Protein AF-A0A7R9CAC6-F1 (afdb_monomer)

Sequence (269 aa):
MTNLYALQKGEHNLNLTFEEVRVFITVPVPRVKMYWEQAPDVNNQAISTAMSRNHFLQIMRYLHVCDNSNLIEDTFAKVSPLWQKLNERRLKYFNGEINLCVDEAIIPYFGKHAYPRQDQAISTAMSRNRFLQIMRYLHVCDNSNLDDDKFSKVSLFRQKLNERWLKYCYGEMNSYLDEAMILYFGKHGAKQHIQGKPIHFGYKVWCLCTQLGYLIQSVLYAGASTGNTIPELSVGGSIVTELRNKISLLSHFKTKNLTGMGTVRNNRI

pLDDT: mean 82.32, std 11.07, range [41.0, 95.31]

Foldseek 3Di:
DLCVQCVVVVNNPLPDDPVNVVLLVPDDDDPLVQCCDPDPVRHNPVNCVSDPPVSSVVCVVRVWPDDPVDFDPDPPRRCVVVVVVVVVVCVVPPPDDPDDDDDDDDDDDPDDDPDPPPVVVVVVVDDPVVVVVCVVPVFPDDPVDFDPAQCRSCVVVQVVVLVVLQVPDDDAPDKDKDKDFDADDDDGQQWAADPPDPRRIGWIKIFIAGPVGRTNHIDTGRDQPGQPPDVVDGSVVSNVVVVVVVSCPDPSNVVPDDDDDDDDDPVRD

Structure (mmCIF, N/CA/C/O backbone):
data_AF-A0A7R9CAC6-F1
#
_entry.id   AF-A0A7R9CAC6-F1
#
loop_
_atom_site.group_PDB
_atom_site.id
_atom_site.type_symbol
_atom_site.label_atom_id
_atom_site.label_alt_id
_atom_site.label_comp_id
_atom_site.label_asym_id
_atom_site.label_entity_id
_atom_site.label_seq_id
_atom_site.pdbx_PDB_ins_code
_atom_site.Cartn_x
_atom_site.Cartn_y
_atom_site.Cartn_z
_atom_site.occupancy
_atom_site.B_iso_or_equiv
_atom_site.auth_seq_id
_atom_site.auth_comp_id
_atom_site.auth_asym_id
_atom_site.auth_atom_id
_atom_site.pdbx_PDB_model_num
ATOM 1 N N . MET A 1 1 ? -13.692 11.250 29.964 1.00 88.62 1 MET A N 1
ATOM 2 C CA . MET A 1 1 ? -13.851 11.570 28.529 1.00 88.62 1 MET A CA 1
ATOM 3 C C . MET A 1 1 ? -14.961 10.747 27.890 1.00 88.62 1 MET A C 1
ATOM 5 O O . MET A 1 1 ? -15.976 11.332 27.549 1.00 88.62 1 MET A O 1
ATOM 9 N N . THR A 1 2 ? -14.855 9.418 27.825 1.00 91.75 2 THR A N 1
ATOM 10 C CA . THR A 1 2 ? -15.904 8.548 27.252 1.00 91.75 2 THR A CA 1
ATOM 11 C C . THR A 1 2 ? -17.319 8.783 27.807 1.00 91.75 2 THR A C 1
ATOM 13 O O . THR A 1 2 ? -18.227 9.020 27.020 1.00 91.75 2 THR A O 1
ATOM 16 N N . ASN A 1 3 ? -17.519 8.816 29.134 1.00 93.06 3 ASN A N 1
ATOM 17 C CA . ASN A 1 3 ? -18.853 9.070 29.717 1.00 93.06 3 ASN A CA 1
ATOM 18 C C . ASN A 1 3 ? -19.409 10.459 29.373 1.00 93.06 3 ASN A C 1
ATOM 20 O O . ASN A 1 3 ? -20.584 10.590 29.048 1.00 93.06 3 ASN A O 1
ATOM 24 N N . LEU A 1 4 ? -18.554 11.487 29.384 1.00 91.12 4 LEU A N 1
ATOM 25 C CA . LEU A 1 4 ? -18.935 12.844 28.988 1.00 91.12 4 LEU A CA 1
ATOM 26 C C . LEU A 1 4 ? -19.379 12.884 27.518 1.00 91.12 4 LEU A C 1
ATOM 28 O O . LEU A 1 4 ? -20.402 13.478 27.195 1.00 91.12 4 LEU A O 1
ATOM 32 N N . TYR A 1 5 ? -18.637 12.216 26.631 1.00 91.62 5 TYR A N 1
ATOM 33 C CA . TYR A 1 5 ? -18.993 12.135 25.218 1.00 91.62 5 TYR A CA 1
ATOM 34 C C . TYR A 1 5 ? -20.293 11.358 24.982 1.00 91.62 5 TYR A C 1
ATOM 36 O O . TYR A 1 5 ? -21.116 11.773 24.167 1.00 91.62 5 TYR A O 1
ATOM 44 N N . ALA A 1 6 ? -20.497 10.250 25.699 1.00 92.44 6 ALA A N 1
ATOM 45 C CA . ALA A 1 6 ? -21.739 9.487 25.648 1.00 92.44 6 ALA A CA 1
ATOM 46 C C . ALA A 1 6 ? -22.938 10.373 26.018 1.00 92.44 6 ALA A C 1
ATOM 48 O O . ALA A 1 6 ? -23.882 10.474 25.233 1.00 92.44 6 ALA A O 1
ATOM 49 N N . LEU A 1 7 ? -22.825 11.129 27.117 1.00 91.88 7 LEU A N 1
ATOM 50 C CA . LEU A 1 7 ? -23.843 12.080 27.562 1.00 91.88 7 LEU A CA 1
ATOM 51 C C . LEU A 1 7 ? -24.149 13.141 26.491 1.00 91.88 7 LEU A C 1
ATOM 53 O O . LEU A 1 7 ? -25.309 13.371 26.158 1.00 91.88 7 LEU A O 1
ATOM 57 N N . GLN A 1 8 ? -23.117 13.736 25.883 1.00 90.50 8 GLN A N 1
ATOM 58 C CA . GLN A 1 8 ? -23.262 14.710 24.787 1.00 90.50 8 GLN A CA 1
ATOM 59 C C . GLN A 1 8 ? -23.956 14.129 23.543 1.00 90.50 8 GLN A C 1
ATOM 61 O O . GLN A 1 8 ? -24.486 14.872 22.718 1.00 90.50 8 GLN A O 1
ATOM 66 N N . LYS A 1 9 ? -23.931 12.804 23.370 1.00 90.56 9 LYS A N 1
ATOM 67 C CA . LYS A 1 9 ? -24.601 12.083 22.280 1.00 90.56 9 LYS A CA 1
ATOM 68 C C . LYS A 1 9 ? -25.951 11.484 22.685 1.00 90.56 9 LYS A C 1
ATOM 70 O O . LYS A 1 9 ? -26.507 10.719 21.898 1.00 90.56 9 LYS A O 1
ATOM 75 N N . GLY A 1 10 ? -26.475 11.845 23.858 1.00 92.25 10 GLY A N 1
ATOM 76 C CA . GLY A 1 10 ? -27.764 11.374 24.370 1.00 92.25 10 GLY A CA 1
ATOM 77 C C . GLY A 1 10 ? -27.732 9.953 24.937 1.00 92.25 10 GLY A C 1
ATOM 78 O O . GLY A 1 10 ? -28.783 9.351 25.128 1.00 92.25 10 GLY A O 1
ATOM 79 N N . GLU A 1 11 ? -26.545 9.391 25.181 1.00 91.75 11 GLU A N 1
ATOM 80 C CA . GLU A 1 11 ? -26.384 8.118 25.881 1.00 91.75 11 GLU A CA 1
ATOM 81 C C . GLU A 1 11 ? -26.117 8.381 27.365 1.00 91.75 11 GLU A C 1
ATOM 83 O O . GLU A 1 11 ? -25.015 8.768 27.761 1.00 91.75 11 GLU A O 1
ATOM 88 N N . HIS A 1 12 ? -27.143 8.169 28.185 1.00 89.94 12 HIS A N 1
ATOM 89 C CA . HIS A 1 12 ? -27.111 8.448 29.621 1.00 89.94 12 HIS A CA 1
ATOM 90 C C . HIS A 1 12 ? -26.689 7.235 30.464 1.00 89.94 12 HIS A C 1
ATOM 92 O O . HIS A 1 12 ? -26.362 7.403 31.635 1.00 89.94 12 HIS A O 1
ATOM 98 N N . ASN A 1 13 ? -26.655 6.029 29.882 1.00 89.94 13 ASN A N 1
ATOM 99 C CA . ASN A 1 13 ? -26.506 4.779 30.632 1.00 89.94 13 ASN A CA 1
ATOM 100 C C . ASN A 1 13 ? -25.151 4.088 30.432 1.00 89.94 13 ASN A C 1
ATOM 102 O O . ASN A 1 13 ? -24.994 2.945 30.853 1.00 89.94 13 ASN A O 1
ATOM 106 N N . LEU A 1 14 ? -24.168 4.741 29.799 1.00 90.69 14 LEU A N 1
ATOM 107 C CA . LEU A 1 14 ? -22.869 4.104 29.563 1.00 90.69 14 LEU A CA 1
ATOM 108 C C . LEU A 1 14 ? -22.100 3.836 30.867 1.00 90.69 14 LEU A C 1
ATOM 110 O O . LEU A 1 14 ? -21.518 2.767 30.987 1.00 90.69 14 LEU A O 1
ATOM 114 N N . ASN A 1 15 ? -22.086 4.799 31.803 1.00 90.75 15 ASN A N 1
ATOM 115 C CA . ASN A 1 15 ? -21.487 4.706 33.148 1.00 90.75 15 ASN A CA 1
ATOM 116 C C . ASN A 1 15 ? -20.164 3.918 33.234 1.00 90.75 15 ASN A C 1
ATOM 118 O O . ASN A 1 15 ? -19.925 3.186 34.189 1.00 90.75 15 ASN A O 1
ATOM 122 N N . LEU A 1 16 ? -19.285 4.113 32.248 1.00 93.88 16 LEU A N 1
ATOM 123 C CA . LEU A 1 16 ? -18.071 3.329 32.068 1.00 93.88 16 LEU A CA 1
ATOM 124 C C . LEU A 1 16 ? -17.118 3.497 33.252 1.00 93.88 16 LEU A C 1
ATOM 126 O O . LEU A 1 16 ? -16.700 4.621 33.561 1.00 93.88 16 LEU A O 1
ATOM 130 N N . THR A 1 17 ? -16.735 2.379 33.859 1.00 93.69 17 THR A N 1
ATOM 131 C CA . THR A 1 17 ? -15.790 2.309 34.976 1.00 93.69 17 THR A CA 1
ATOM 132 C C . THR A 1 17 ? -14.362 2.018 34.510 1.00 93.69 17 THR A C 1
ATOM 134 O O . THR A 1 17 ? -14.104 1.623 33.372 1.00 93.69 17 THR A O 1
ATOM 137 N N . PHE A 1 18 ? -13.391 2.212 35.402 1.00 90.88 18 PHE A N 1
ATOM 138 C CA . PHE A 1 18 ? -11.987 1.943 35.090 1.00 90.88 18 PHE A CA 1
ATOM 139 C C . PHE A 1 18 ? -11.684 0.448 34.901 1.00 90.88 18 PHE A C 1
ATOM 141 O O . PHE A 1 18 ? -10.885 0.096 34.032 1.00 90.88 18 PHE A O 1
ATOM 148 N N . GLU A 1 19 ? -12.334 -0.433 35.665 1.00 90.69 19 GLU A N 1
ATOM 149 C CA . GLU A 1 19 ? -12.155 -1.884 35.516 1.00 90.69 19 GLU A CA 1
ATOM 150 C C . GLU A 1 19 ? -12.717 -2.385 34.181 1.00 90.69 19 GLU A C 1
ATOM 152 O O . GLU A 1 19 ? -12.067 -3.165 33.488 1.00 90.69 19 GLU A O 1
ATOM 157 N N . GLU A 1 20 ? -13.856 -1.852 33.737 1.00 91.31 20 GLU A N 1
ATOM 158 C CA . GLU A 1 20 ? -14.399 -2.157 32.409 1.00 91.31 20 GLU A CA 1
ATOM 159 C C . GLU A 1 20 ? -13.477 -1.677 31.288 1.00 91.31 20 GLU A C 1
ATOM 161 O O . GLU A 1 20 ? -13.301 -2.385 30.300 1.00 91.31 20 GLU A O 1
ATOM 166 N N . VAL A 1 21 ? -12.823 -0.518 31.443 1.00 91.12 21 VAL A N 1
ATOM 167 C CA . VAL A 1 21 ? -11.805 -0.058 30.483 1.00 91.12 21 VAL A CA 1
ATOM 168 C C . VAL A 1 21 ? -10.631 -1.034 30.421 1.00 91.12 21 VAL A C 1
ATOM 170 O O . VAL A 1 21 ? -10.153 -1.315 29.324 1.00 91.12 21 VAL A O 1
ATOM 173 N N . ARG A 1 22 ? -10.174 -1.577 31.557 1.00 89.12 22 ARG A N 1
ATOM 174 C CA . ARG A 1 22 ? -9.097 -2.582 31.580 1.00 89.12 22 ARG A CA 1
ATOM 175 C C . ARG A 1 22 ? -9.488 -3.852 30.835 1.00 89.12 22 ARG A C 1
ATOM 177 O O . ARG A 1 22 ? -8.699 -4.333 30.033 1.00 89.12 22 ARG A O 1
ATOM 184 N N . VAL A 1 23 ? -10.697 -4.362 31.058 1.00 87.69 23 VAL A N 1
ATOM 185 C CA . VAL A 1 23 ? -11.221 -5.520 30.314 1.00 87.69 23 VAL A CA 1
ATOM 186 C C . VAL A 1 23 ? -11.362 -5.190 28.828 1.00 87.69 23 VAL A C 1
ATOM 188 O O . VAL A 1 23 ? -11.014 -5.990 27.970 1.00 87.69 23 VAL A O 1
ATOM 191 N N . PHE A 1 24 ? -11.830 -3.990 28.499 1.00 89.12 24 PHE A N 1
ATOM 192 C CA . PHE A 1 24 ? -12.030 -3.560 27.122 1.00 89.12 24 PHE A CA 1
ATOM 193 C C . PHE A 1 24 ? -10.722 -3.507 26.315 1.00 89.12 24 PHE A C 1
ATOM 195 O O . PHE A 1 24 ? -10.689 -3.973 25.178 1.00 89.12 24 PHE A O 1
ATOM 202 N N . ILE A 1 25 ? -9.638 -2.965 26.887 1.00 86.81 25 ILE A N 1
ATOM 203 C CA . ILE A 1 25 ? -8.348 -2.827 26.185 1.00 86.81 25 ILE A CA 1
ATOM 204 C C . ILE A 1 25 ? -7.586 -4.150 26.030 1.00 86.81 25 ILE A C 1
ATOM 206 O O . ILE A 1 25 ? -6.681 -4.220 25.201 1.00 86.81 25 ILE A O 1
ATOM 210 N N . THR A 1 26 ? -7.902 -5.177 26.826 1.00 81.88 26 THR A N 1
ATOM 211 C CA . THR A 1 26 ? -7.216 -6.479 26.766 1.00 81.88 26 THR A CA 1
ATOM 212 C C . THR A 1 26 ? -7.779 -7.401 25.692 1.00 81.88 26 THR A C 1
ATOM 214 O O . THR A 1 26 ? -7.126 -8.387 25.358 1.00 81.88 26 THR A O 1
ATOM 217 N N . VAL A 1 27 ? -8.948 -7.090 25.124 1.00 78.50 27 VAL A N 1
ATOM 218 C CA . VAL A 1 27 ? -9.547 -7.856 24.026 1.00 78.50 27 VAL A CA 1
ATOM 219 C C . VAL A 1 27 ? -8.688 -7.686 22.761 1.00 78.50 27 VAL A C 1
ATOM 221 O O . VAL A 1 27 ? -8.651 -6.587 22.198 1.00 78.50 27 VAL A O 1
ATOM 224 N N . PRO A 1 28 ? -7.992 -8.740 22.279 1.00 70.38 28 PRO A N 1
ATOM 225 C CA . PRO A 1 28 ? -7.256 -8.662 21.020 1.00 70.38 28 PRO A CA 1
ATOM 226 C C . PRO A 1 28 ? -8.243 -8.466 19.857 1.00 70.38 28 PRO A C 1
ATOM 228 O O . PRO A 1 28 ? -9.437 -8.699 20.008 1.00 70.38 28 PRO A O 1
ATOM 231 N N . VAL A 1 29 ? -7.796 -8.000 18.686 1.00 61.75 29 VAL A N 1
ATOM 232 C CA . VAL A 1 29 ? -8.724 -7.734 17.567 1.00 61.75 29 VAL A CA 1
ATOM 233 C C . VAL A 1 29 ? -8.320 -8.489 16.304 1.00 61.75 29 VAL A C 1
ATOM 235 O O . VAL A 1 29 ? -7.566 -7.981 15.474 1.00 61.75 29 VAL A O 1
ATOM 238 N N . PRO A 1 30 ? -8.929 -9.667 16.097 1.00 58.41 30 PRO A N 1
ATOM 239 C CA . PRO A 1 30 ? -9.587 -9.947 14.826 1.00 58.41 30 PRO A CA 1
ATOM 240 C C . PRO A 1 30 ? -11.042 -10.408 15.041 1.00 58.41 30 PRO A C 1
ATOM 242 O O . PRO A 1 30 ? -11.315 -11.347 15.776 1.00 58.41 30 PRO A O 1
ATOM 245 N N . ARG A 1 31 ? -11.989 -9.739 14.360 1.00 74.06 31 ARG A N 1
ATOM 246 C CA . ARG A 1 31 ? -13.447 -10.015 14.370 1.00 74.06 31 ARG A CA 1
ATOM 247 C C . ARG A 1 31 ? -14.074 -10.115 15.774 1.00 74.06 31 ARG A C 1
ATOM 249 O O . ARG A 1 31 ? -14.705 -11.108 16.102 1.00 74.06 31 ARG A O 1
ATOM 256 N N . VAL A 1 32 ? -14.021 -9.014 16.527 1.00 79.06 32 VAL A N 1
ATOM 257 C CA . VAL A 1 32 ? -14.590 -8.799 17.882 1.00 79.06 32 VAL A CA 1
ATOM 258 C C . VAL A 1 32 ? -15.833 -9.630 18.237 1.00 79.06 32 VAL A C 1
ATOM 260 O O . VAL A 1 32 ? -15.905 -10.184 19.324 1.00 79.06 32 VAL A O 1
ATOM 263 N N . LYS A 1 33 ? -16.832 -9.730 17.349 1.00 80.88 33 LYS A N 1
ATOM 264 C CA . LYS A 1 33 ? -18.072 -10.473 17.641 1.00 80.88 33 LYS A CA 1
ATOM 265 C C . LYS A 1 33 ? -17.828 -11.950 17.983 1.00 80.88 33 LYS A C 1
ATOM 267 O O . LYS A 1 33 ? -18.598 -12.498 18.762 1.00 80.88 33 LYS A O 1
ATOM 272 N N . MET A 1 34 ? -16.752 -12.540 17.455 1.00 84.31 34 MET A N 1
ATOM 273 C CA . MET A 1 34 ? -16.375 -13.941 17.649 1.00 84.31 34 MET A CA 1
ATOM 274 C C . MET A 1 34 ? -16.148 -14.301 19.118 1.00 84.31 34 MET A C 1
ATOM 276 O O . MET A 1 34 ? -16.497 -15.403 19.513 1.00 84.31 34 MET A O 1
ATOM 280 N N . TYR A 1 35 ? -15.691 -13.363 19.954 1.00 84.75 35 TYR A N 1
ATOM 281 C CA . TYR A 1 35 ? -15.432 -13.635 21.373 1.00 84.75 35 TYR A CA 1
ATOM 282 C C . TYR A 1 35 ? -16.672 -14.050 22.178 1.00 84.75 35 TYR A C 1
ATOM 284 O O . TYR A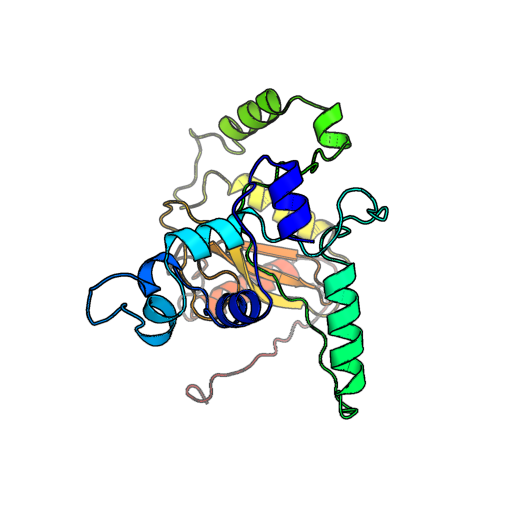 1 35 ? -16.528 -14.666 23.230 1.00 84.75 35 TYR A O 1
ATOM 292 N N . TRP A 1 36 ? -17.874 -13.737 21.685 1.00 90.12 36 TRP A N 1
ATOM 293 C CA . TRP A 1 36 ? -19.153 -14.115 22.299 1.00 90.12 36 TRP A CA 1
ATOM 294 C C . TRP A 1 36 ? -19.905 -15.202 21.521 1.00 90.12 36 TRP A C 1
ATOM 296 O O . TRP A 1 36 ? -21.023 -15.564 21.902 1.00 90.12 36 TRP A O 1
ATOM 306 N N . GLU A 1 37 ? -19.333 -15.697 20.423 1.00 88.25 37 GLU A N 1
ATOM 307 C CA . GLU A 1 37 ? -19.902 -16.825 19.689 1.00 88.25 37 GLU A CA 1
ATOM 308 C C . GLU A 1 37 ? -19.810 -18.084 20.549 1.00 88.25 37 GLU A C 1
ATOM 310 O O . GLU A 1 37 ? -18.859 -18.271 21.301 1.00 88.25 37 GLU A O 1
ATOM 315 N N . GLN A 1 38 ? -20.810 -18.956 20.450 1.00 88.50 38 GLN A N 1
ATOM 316 C CA . GLN A 1 38 ? -20.864 -20.184 21.251 1.00 88.50 38 GLN A CA 1
ATOM 317 C C . GLN A 1 38 ? -20.132 -21.361 20.590 1.00 88.50 38 GLN A C 1
ATOM 319 O O . GLN A 1 38 ? -20.057 -22.440 21.171 1.00 88.50 38 GLN A O 1
ATOM 324 N N . ALA A 1 39 ? -19.593 -21.168 19.383 1.00 87.94 39 ALA A N 1
ATOM 325 C CA . ALA A 1 39 ? -18.844 -22.203 18.685 1.00 87.94 39 ALA A CA 1
ATOM 326 C C . ALA A 1 39 ? -17.496 -22.494 19.394 1.00 87.94 39 ALA A C 1
ATOM 328 O O . ALA A 1 39 ? -16.822 -21.552 19.828 1.00 87.94 39 ALA A O 1
ATOM 329 N N . PRO A 1 40 ? -17.092 -23.776 19.533 1.00 85.00 40 PRO A N 1
ATOM 330 C CA . PRO A 1 40 ? -15.953 -24.169 20.373 1.00 85.00 40 PRO A CA 1
ATOM 331 C C . PRO A 1 40 ? -14.596 -23.576 19.972 1.00 85.00 40 PRO A C 1
ATOM 333 O O . PRO A 1 40 ? -13.716 -23.432 20.812 1.00 85.00 40 PRO A O 1
ATOM 336 N N . ASP A 1 41 ? -14.414 -23.250 18.695 1.00 83.88 41 ASP A N 1
ATOM 337 C CA . ASP A 1 41 ? -13.166 -22.757 18.105 1.00 83.88 41 ASP A CA 1
ATOM 338 C C . ASP A 1 41 ? -12.986 -21.234 18.218 1.00 83.88 41 ASP A C 1
ATOM 340 O O . ASP A 1 41 ? -11.913 -20.710 17.915 1.00 83.88 41 ASP A O 1
ATOM 344 N N . VAL A 1 42 ? -14.027 -20.511 18.642 1.00 82.44 42 VAL A N 1
ATOM 345 C CA . VAL A 1 42 ? -14.071 -19.039 18.600 1.00 82.44 42 VAL A CA 1
ATOM 346 C C . VAL A 1 42 ? -14.543 -18.397 19.903 1.00 82.44 42 VAL A C 1
ATOM 348 O O . VAL A 1 42 ? -14.224 -17.230 20.145 1.00 82.44 42 VAL A O 1
ATOM 351 N N . ASN A 1 43 ? -15.260 -19.141 20.752 1.00 83.56 43 ASN A N 1
ATOM 352 C CA . ASN A 1 43 ? -15.691 -18.666 22.061 1.00 83.56 43 ASN A CA 1
ATOM 353 C C . ASN A 1 43 ? -14.475 -18.310 22.924 1.00 83.56 43 ASN A C 1
ATOM 355 O O . ASN A 1 43 ? -13.561 -19.117 23.101 1.00 83.56 43 ASN A O 1
ATOM 359 N N . ASN A 1 44 ? -14.490 -17.115 23.512 1.00 85.50 44 ASN A N 1
ATOM 360 C CA . ASN A 1 44 ? -13.538 -16.759 24.549 1.00 85.50 44 ASN A CA 1
ATOM 361 C C . ASN A 1 44 ? -14.273 -16.552 25.872 1.00 85.50 44 ASN A C 1
ATOM 363 O O . ASN A 1 44 ? -14.890 -15.511 26.110 1.00 85.50 44 ASN A O 1
ATOM 367 N N . GLN A 1 45 ? -14.173 -17.545 26.756 1.00 87.88 45 GLN A N 1
ATOM 368 C CA . GLN A 1 45 ? -14.871 -17.528 28.037 1.00 87.88 45 GLN A CA 1
ATOM 369 C C . GLN A 1 45 ? -14.368 -16.414 28.962 1.00 87.88 45 GLN A C 1
ATOM 371 O O . GLN A 1 45 ? -15.165 -15.824 29.687 1.00 87.88 45 GLN A O 1
ATOM 376 N N . ALA A 1 46 ? -13.082 -16.053 28.892 1.00 85.75 46 ALA A N 1
ATOM 377 C CA . ALA A 1 46 ? -12.527 -14.973 29.705 1.00 85.75 46 ALA A CA 1
ATOM 378 C C . ALA A 1 46 ? -13.126 -13.608 29.324 1.00 85.75 46 ALA A C 1
ATOM 380 O O . ALA A 1 46 ? -13.408 -12.790 30.192 1.00 85.75 46 ALA A O 1
ATOM 381 N N . ILE A 1 47 ? -13.376 -13.377 28.032 1.00 85.88 47 ILE A N 1
ATOM 382 C CA . ILE A 1 47 ? -13.962 -12.124 27.535 1.00 85.88 47 ILE A CA 1
ATOM 383 C C . ILE A 1 47 ? -15.481 -12.122 27.715 1.00 85.88 47 ILE A C 1
ATOM 385 O O . ILE A 1 47 ? -16.047 -11.148 28.209 1.00 85.88 47 ILE A O 1
ATOM 389 N N . SER A 1 48 ? -16.146 -13.213 27.328 1.00 87.94 48 SER A N 1
ATOM 390 C CA . SER A 1 48 ? -17.609 -13.285 27.316 1.00 87.94 48 SER A CA 1
ATOM 391 C C . SER A 1 48 ? -18.240 -13.251 28.706 1.00 87.94 48 SER A C 1
ATOM 393 O O . SER A 1 48 ? -19.351 -12.740 28.845 1.00 87.94 48 SER A O 1
ATOM 395 N N . THR A 1 49 ? -17.530 -13.738 29.727 1.00 89.69 49 THR A N 1
ATOM 396 C CA . THR A 1 49 ? -17.956 -13.640 31.131 1.00 89.69 49 THR A CA 1
ATOM 397 C C . THR A 1 49 ? -17.635 -12.283 31.755 1.00 89.69 49 THR A C 1
ATOM 399 O O . THR A 1 49 ? -18.404 -11.809 32.586 1.00 89.69 49 THR A O 1
ATOM 402 N N . ALA A 1 50 ? -16.540 -11.634 31.343 1.00 90.00 50 ALA A N 1
ATOM 403 C CA . ALA A 1 50 ? -16.118 -10.350 31.900 1.00 90.00 50 ALA A CA 1
ATOM 404 C C . ALA A 1 50 ? -16.957 -9.163 31.402 1.00 90.00 50 ALA A C 1
ATOM 406 O O . ALA A 1 50 ? -17.152 -8.194 32.131 1.00 90.00 50 ALA A O 1
ATOM 407 N N . MET A 1 51 ? -17.446 -9.209 30.161 1.00 90.56 51 MET A N 1
ATOM 408 C CA . MET A 1 51 ? -18.241 -8.128 29.580 1.00 90.56 51 MET A CA 1
ATOM 409 C C . MET A 1 51 ? -19.209 -8.670 28.534 1.00 90.56 51 MET A C 1
ATOM 411 O O . MET A 1 51 ? -18.852 -9.524 27.730 1.00 90.56 51 MET A O 1
ATOM 415 N N . SER A 1 52 ? -20.435 -8.142 28.480 1.00 90.88 52 SER A N 1
ATOM 416 C CA . SER A 1 52 ? -21.380 -8.527 27.426 1.00 90.88 52 SER A CA 1
ATOM 417 C C . SER A 1 52 ? -20.991 -7.938 26.065 1.00 90.88 52 SER A C 1
ATOM 419 O O . SER A 1 52 ? -20.484 -6.818 25.972 1.00 90.88 52 SER A O 1
ATOM 421 N N . ARG A 1 53 ? -21.328 -8.648 24.979 1.00 89.56 53 ARG A N 1
ATOM 422 C CA . ARG A 1 53 ? -21.107 -8.180 23.598 1.00 89.56 53 ARG A CA 1
ATOM 423 C C . ARG A 1 53 ? -21.686 -6.788 23.362 1.00 89.56 53 ARG A C 1
ATOM 425 O O . ARG A 1 53 ? -21.060 -5.950 22.722 1.00 89.56 53 ARG A O 1
ATOM 432 N N . ASN A 1 54 ? -22.905 -6.552 23.845 1.00 90.12 54 ASN A N 1
ATOM 433 C CA . ASN A 1 54 ? -23.608 -5.293 23.616 1.00 90.12 54 ASN A CA 1
ATOM 434 C C . ASN A 1 54 ? -22.930 -4.143 24.362 1.00 90.12 54 ASN A C 1
ATOM 436 O O . ASN A 1 54 ? -22.755 -3.078 23.777 1.00 90.12 54 ASN A O 1
ATOM 440 N N . HIS A 1 55 ? -22.491 -4.378 25.601 1.00 90.88 55 HIS A N 1
ATOM 441 C CA . HIS A 1 55 ? -21.771 -3.370 26.370 1.00 90.88 55 HIS A CA 1
ATOM 442 C C . HIS A 1 55 ? -20.401 -3.062 25.748 1.00 90.88 55 HIS A C 1
ATOM 444 O O . HIS A 1 55 ? -20.078 -1.898 25.533 1.00 90.88 55 HIS A O 1
ATOM 450 N N . PHE A 1 56 ? -19.658 -4.082 25.301 1.00 90.56 56 PHE A N 1
ATOM 451 C CA . PHE A 1 56 ? -18.409 -3.884 24.558 1.00 90.56 56 PHE A CA 1
ATOM 452 C C . PHE A 1 56 ? -18.611 -3.014 23.306 1.00 90.56 56 PHE A C 1
ATOM 454 O O . PHE A 1 56 ? -17.860 -2.070 23.055 1.00 90.56 56 PHE A O 1
ATOM 461 N N . LEU A 1 57 ? -19.650 -3.300 22.513 1.00 88.69 57 LEU A N 1
ATOM 462 C CA . LEU A 1 57 ? -19.981 -2.512 21.321 1.00 88.69 57 LEU A CA 1
ATOM 463 C C . LEU A 1 57 ? -20.425 -1.081 21.667 1.00 88.69 57 LEU A C 1
ATOM 465 O O . LEU A 1 57 ? -20.153 -0.157 20.898 1.00 88.69 57 LEU A O 1
ATOM 469 N N . GLN A 1 58 ? -21.076 -0.884 22.814 1.00 90.38 58 GLN A N 1
ATOM 470 C CA . GLN A 1 58 ? -21.436 0.438 23.320 1.00 90.38 58 GLN A CA 1
ATOM 471 C C . GLN A 1 58 ? -20.178 1.239 23.682 1.00 90.38 58 GLN A C 1
ATOM 473 O O . GLN A 1 58 ? -20.029 2.372 23.226 1.00 90.38 58 GLN A O 1
ATOM 478 N N . ILE A 1 59 ? -19.221 0.633 24.393 1.00 91.25 59 ILE A N 1
ATOM 479 C CA . ILE A 1 59 ? -17.925 1.258 24.689 1.00 91.25 59 ILE A CA 1
ATOM 480 C C . ILE A 1 59 ? -17.195 1.606 23.389 1.00 91.25 59 ILE A C 1
ATOM 482 O O . ILE A 1 59 ? -16.801 2.757 23.220 1.00 91.25 59 ILE A O 1
ATOM 486 N N . MET A 1 60 ? -17.088 0.671 22.433 1.00 88.62 60 MET A N 1
ATOM 487 C CA . MET A 1 60 ? -16.485 0.921 21.110 1.00 88.62 60 MET A CA 1
ATOM 488 C C . MET A 1 60 ? -17.079 2.154 20.420 1.00 88.62 60 MET A C 1
ATOM 490 O O . MET A 1 60 ? -16.358 2.916 19.779 1.00 88.62 60 MET A O 1
ATOM 494 N N . ARG A 1 61 ? -18.398 2.346 20.524 1.00 88.75 61 ARG A N 1
ATOM 495 C CA . ARG A 1 61 ? -19.112 3.451 19.873 1.00 88.75 61 ARG A CA 1
ATOM 496 C C . ARG A 1 61 ? -18.794 4.810 20.495 1.00 88.75 61 ARG A C 1
ATOM 498 O O . ARG A 1 61 ? -18.735 5.800 19.767 1.00 88.75 61 ARG A O 1
ATOM 505 N N . TYR A 1 62 ? -18.631 4.867 21.814 1.00 91.50 62 TYR A N 1
ATOM 506 C CA . TYR A 1 62 ? -18.490 6.125 22.551 1.00 91.50 62 TYR A CA 1
ATOM 507 C C . TYR A 1 62 ? -17.070 6.402 23.049 1.00 91.50 62 TYR A C 1
ATOM 509 O O . TYR A 1 62 ? -16.824 7.501 23.545 1.00 91.50 62 TYR A O 1
ATOM 517 N N . LEU A 1 63 ? -16.129 5.464 22.892 1.00 90.06 63 LEU A N 1
ATOM 518 C CA . LEU A 1 63 ? -14.746 5.594 23.346 1.00 90.06 63 LEU A CA 1
ATOM 519 C C . LEU A 1 63 ? -14.140 6.925 22.889 1.00 90.06 63 LEU A C 1
ATOM 521 O O . LEU A 1 63 ? -13.948 7.158 21.697 1.00 90.06 63 LEU A O 1
ATOM 525 N N . HIS A 1 64 ? -13.839 7.793 23.852 1.00 89.94 64 HIS A N 1
ATOM 526 C CA . HIS A 1 64 ? -13.207 9.087 23.626 1.00 89.94 64 HIS A CA 1
ATOM 527 C C . HIS A 1 64 ? -12.113 9.290 24.660 1.00 89.94 64 HIS A C 1
ATOM 529 O O . HIS A 1 64 ? -12.332 9.121 25.859 1.00 89.94 64 HIS A O 1
ATOM 535 N N . VAL A 1 65 ? -10.935 9.684 24.186 1.00 88.00 65 VAL A N 1
ATOM 536 C CA . VAL A 1 65 ? -9.738 9.880 25.020 1.00 88.00 65 VAL A CA 1
ATOM 537 C C . VAL A 1 65 ? -9.396 11.358 25.219 1.00 88.00 65 VAL A C 1
ATOM 539 O O . VAL A 1 65 ? -8.501 11.684 25.991 1.00 88.00 65 VAL A O 1
ATOM 542 N N . CYS A 1 66 ? -10.155 12.249 24.581 1.00 87.31 66 CYS A N 1
ATOM 543 C CA . CYS A 1 66 ? -10.040 13.698 24.682 1.00 87.31 66 CYS A CA 1
ATOM 544 C C . CYS A 1 66 ? -11.441 14.331 24.788 1.00 87.31 66 CYS A C 1
ATOM 546 O O . CYS A 1 66 ? -12.428 13.724 24.361 1.00 87.31 66 CYS A O 1
ATOM 548 N N . ASP A 1 67 ? -11.525 15.522 25.381 1.00 86.12 67 ASP A N 1
ATOM 549 C CA . ASP A 1 67 ? -12.739 16.341 25.408 1.00 86.12 67 ASP A CA 1
ATOM 550 C C . ASP A 1 67 ? -12.822 17.181 24.130 1.00 86.12 67 ASP A C 1
ATOM 552 O O . ASP A 1 67 ? -11.924 17.964 23.827 1.00 86.12 67 ASP A O 1
ATOM 556 N N . ASN A 1 68 ? -13.923 17.033 23.393 1.00 85.88 68 ASN A N 1
ATOM 557 C CA . ASN A 1 68 ? -14.126 17.742 22.132 1.00 85.88 68 ASN A CA 1
ATOM 558 C C . ASN A 1 68 ? -14.294 19.260 22.314 1.00 85.88 68 ASN A C 1
ATOM 560 O O . ASN A 1 68 ? -14.134 19.993 21.342 1.00 85.88 68 ASN A O 1
ATOM 564 N N . SER A 1 69 ? -14.610 19.731 23.524 1.00 85.56 69 SER A N 1
ATOM 565 C CA . SER A 1 69 ? -14.750 21.164 23.819 1.00 85.56 69 SER A CA 1
ATOM 566 C C . SER A 1 69 ? -13.404 21.888 23.922 1.00 85.56 69 SER A C 1
ATOM 568 O O . SER A 1 69 ? -13.368 23.110 23.873 1.00 85.56 69 SER A O 1
ATOM 570 N N . ASN A 1 70 ? -12.307 21.140 24.067 1.00 83.88 70 ASN A N 1
ATOM 571 C CA . ASN A 1 70 ? -10.972 21.654 24.378 1.00 83.88 70 ASN A CA 1
ATOM 572 C C . ASN A 1 70 ? -9.916 21.080 23.415 1.00 83.88 70 ASN A C 1
ATOM 574 O O . ASN A 1 70 ? -8.833 20.664 23.830 1.00 83.88 70 ASN A O 1
ATOM 578 N N . LEU A 1 71 ? -10.255 20.984 22.127 1.00 85.06 71 LEU A N 1
ATOM 579 C CA . LEU A 1 71 ? -9.344 20.448 21.117 1.00 85.06 71 LEU A CA 1
ATOM 580 C C . LEU A 1 71 ? -8.294 21.486 20.718 1.00 85.06 71 LEU A C 1
ATOM 582 O O . LEU A 1 71 ? -8.617 22.636 20.434 1.00 85.06 71 LEU A O 1
ATOM 586 N N . ILE A 1 72 ? -7.043 21.040 20.651 1.00 83.44 72 ILE A N 1
ATOM 587 C CA . ILE A 1 72 ? -5.956 21.785 20.013 1.00 83.44 72 ILE A CA 1
ATOM 588 C C . ILE A 1 72 ? -6.100 21.739 18.487 1.00 83.44 72 ILE A C 1
ATOM 590 O O . ILE A 1 72 ? -6.707 20.814 17.939 1.00 83.44 72 ILE A O 1
ATOM 594 N N . GLU A 1 73 ? -5.514 22.710 17.793 1.00 85.25 73 GLU A N 1
ATOM 595 C CA . GLU A 1 73 ? -5.472 22.734 16.329 1.00 85.25 73 GLU A CA 1
ATOM 596 C C . GLU A 1 73 ? -4.408 21.750 15.806 1.00 85.25 73 GLU A C 1
ATOM 598 O O . GLU A 1 73 ? -3.270 22.104 15.518 1.00 85.25 73 GLU A O 1
ATOM 603 N N . ASP A 1 74 ? -4.779 20.470 15.744 1.00 83.00 74 ASP A N 1
ATOM 604 C CA . ASP A 1 74 ? -3.950 19.369 15.250 1.00 83.00 74 ASP A CA 1
ATOM 605 C C . ASP A 1 74 ? -4.816 18.371 14.464 1.00 83.00 74 ASP A C 1
ATOM 607 O O . ASP A 1 74 ? -5.949 18.058 14.844 1.00 83.00 74 ASP A O 1
ATOM 611 N N . THR A 1 75 ? -4.257 17.809 13.390 1.00 83.44 75 THR A N 1
ATOM 612 C CA . THR A 1 75 ? -4.901 16.764 12.575 1.00 83.44 75 THR A CA 1
ATOM 613 C C . THR A 1 75 ? -5.302 15.555 13.427 1.00 83.44 75 THR A C 1
ATOM 615 O O . THR A 1 75 ? -6.323 14.916 13.159 1.00 83.44 75 THR A O 1
ATOM 618 N N . PHE A 1 76 ? -4.537 15.262 14.483 1.00 85.44 76 PHE A N 1
ATOM 619 C CA . PHE A 1 76 ? -4.772 14.136 15.386 1.00 85.44 76 PHE A CA 1
ATOM 620 C C . PHE A 1 76 ? -5.318 14.535 16.764 1.00 85.44 76 PHE A C 1
ATOM 622 O O . PHE A 1 76 ? -5.374 13.682 17.649 1.00 85.44 76 PHE A O 1
ATOM 629 N N . ALA A 1 77 ? -5.814 15.768 16.945 1.00 87.62 77 ALA A N 1
ATOM 630 C CA . ALA A 1 77 ? -6.174 16.352 18.248 1.00 87.62 77 ALA A CA 1
ATOM 631 C C . ALA A 1 77 ? -6.985 15.437 19.190 1.00 87.62 77 ALA A C 1
ATOM 633 O O . ALA A 1 77 ? -6.792 15.450 20.404 1.00 87.62 77 ALA A O 1
ATOM 634 N N . LYS A 1 78 ? -7.868 14.591 18.643 1.00 87.44 78 LYS A N 1
ATOM 635 C CA . LYS A 1 78 ? -8.699 13.650 19.417 1.00 87.44 78 LYS A CA 1
ATOM 636 C C . LYS A 1 78 ? -7.924 12.516 20.094 1.00 87.44 78 LYS A C 1
ATOM 638 O O . LYS A 1 78 ? -8.436 11.933 21.047 1.00 87.44 78 LYS A O 1
ATOM 643 N N . VAL A 1 79 ? -6.736 12.177 19.598 1.00 88.31 79 VAL A N 1
ATOM 644 C CA . VAL A 1 79 ? -5.877 11.097 20.115 1.00 88.31 79 VAL A CA 1
ATOM 645 C C . VAL A 1 79 ? -4.521 11.599 20.607 1.00 88.31 79 VAL A C 1
ATOM 647 O O . VAL A 1 79 ? -3.877 10.897 21.387 1.00 88.31 79 VAL A O 1
ATOM 650 N N . SER A 1 80 ? -4.110 12.812 20.228 1.00 88.31 80 SER A N 1
ATOM 651 C CA . SER A 1 80 ? -2.818 13.403 20.602 1.00 88.31 80 SER A CA 1
ATOM 652 C C . SER A 1 80 ? -2.524 13.366 22.106 1.00 88.31 80 SER A C 1
ATOM 654 O O . SER A 1 80 ? -1.424 12.940 22.462 1.00 88.31 80 SER A O 1
ATOM 656 N N . PRO A 1 81 ? -3.475 13.660 23.020 1.00 88.81 81 PRO A N 1
ATOM 657 C CA . PRO A 1 81 ? -3.211 13.564 24.458 1.00 88.81 81 PRO A CA 1
ATOM 658 C C . PRO A 1 81 ? -2.880 12.143 24.931 1.00 88.81 81 PRO A C 1
ATOM 660 O O . PRO A 1 81 ? -2.028 11.951 25.797 1.00 88.81 81 PRO A O 1
ATOM 663 N N . LEU A 1 82 ? -3.539 11.125 24.365 1.00 89.12 82 LEU A N 1
ATOM 664 C CA . LEU A 1 82 ? -3.217 9.732 24.672 1.00 89.12 82 LEU A CA 1
ATOM 665 C C . LEU A 1 82 ? -1.832 9.376 24.128 1.00 89.12 82 LEU A C 1
ATOM 667 O O . LEU A 1 82 ? -1.044 8.745 24.828 1.00 89.12 82 LEU A O 1
ATOM 671 N N . TRP A 1 83 ? -1.531 9.796 22.899 1.00 90.06 83 TRP A N 1
ATOM 672 C CA . TRP A 1 83 ? -0.249 9.526 22.254 1.00 90.06 83 TRP A CA 1
ATOM 673 C C . TRP A 1 83 ? 0.927 10.123 23.035 1.00 90.06 83 TRP A C 1
ATOM 675 O O . TRP A 1 83 ? 1.911 9.429 23.286 1.00 90.06 83 TRP A O 1
ATOM 685 N N . GLN A 1 84 ? 0.794 11.367 23.504 1.00 90.50 84 GLN A N 1
ATOM 686 C CA . GLN A 1 84 ? 1.786 12.025 24.359 1.00 90.50 84 GLN A CA 1
ATOM 687 C C . GLN A 1 84 ? 2.021 11.243 25.654 1.00 90.50 84 GLN A C 1
ATOM 689 O O . GLN A 1 84 ? 3.158 10.873 25.940 1.00 90.50 84 GLN A O 1
ATOM 694 N N . LYS A 1 85 ? 0.953 10.870 26.374 1.00 91.44 85 LYS A N 1
ATOM 695 C CA . LYS A 1 85 ? 1.067 10.063 27.602 1.00 91.44 85 LYS A CA 1
ATOM 696 C C . LYS A 1 85 ? 1.727 8.705 27.366 1.00 91.44 85 LYS A C 1
ATOM 698 O O . LYS A 1 85 ? 2.478 8.225 28.217 1.00 91.44 85 LYS A O 1
ATOM 703 N N . LEU A 1 86 ? 1.442 8.063 26.233 1.00 92.12 86 LEU A N 1
ATOM 704 C CA . LEU A 1 86 ? 2.090 6.806 25.858 1.00 92.12 86 LEU A CA 1
ATOM 705 C C . LEU A 1 86 ? 3.583 7.011 25.601 1.00 92.12 86 LEU A C 1
ATOM 707 O O . LEU A 1 86 ? 4.380 6.211 26.084 1.00 92.12 86 LEU A O 1
ATOM 711 N N . ASN A 1 87 ? 3.968 8.073 24.897 1.00 92.44 87 ASN A N 1
ATOM 712 C CA . ASN A 1 87 ? 5.373 8.385 24.637 1.00 92.44 87 ASN A CA 1
ATOM 713 C C . ASN A 1 87 ? 6.129 8.723 25.923 1.00 92.44 87 ASN A C 1
ATOM 715 O O . ASN A 1 87 ? 7.191 8.155 26.150 1.00 92.44 87 ASN A O 1
ATOM 719 N N . GLU A 1 88 ? 5.562 9.547 26.805 1.00 95.31 88 GLU A N 1
ATOM 720 C CA . GLU A 1 88 ? 6.141 9.849 28.121 1.00 95.31 88 GLU A CA 1
ATOM 721 C C . GLU A 1 88 ? 6.396 8.576 28.932 1.00 95.31 88 GLU A C 1
ATOM 723 O O . GLU A 1 88 ? 7.482 8.376 29.474 1.00 95.31 88 GLU A O 1
ATOM 728 N N . ARG A 1 89 ? 5.409 7.671 28.986 1.00 93.88 89 ARG A N 1
ATOM 729 C CA . ARG A 1 89 ? 5.565 6.382 29.668 1.00 93.88 89 ARG A CA 1
ATOM 730 C C . ARG A 1 89 ? 6.622 5.510 29.006 1.00 93.88 89 ARG A C 1
ATOM 732 O O . ARG A 1 89 ? 7.452 4.957 29.714 1.00 93.88 89 ARG A O 1
ATOM 739 N N . ARG A 1 90 ? 6.602 5.378 27.679 1.00 91.50 90 ARG A N 1
ATOM 740 C CA . ARG A 1 90 ? 7.589 4.578 26.939 1.00 91.50 90 ARG A CA 1
ATOM 741 C C . ARG A 1 90 ? 9.001 5.084 27.198 1.00 91.50 90 ARG A C 1
ATOM 743 O O . ARG A 1 90 ? 9.848 4.280 27.548 1.00 91.50 90 ARG A O 1
ATOM 750 N N . LEU A 1 91 ? 9.222 6.396 27.118 1.00 89.94 91 LEU A N 1
ATOM 751 C CA . LEU A 1 91 ? 10.517 7.021 27.390 1.00 89.94 91 LEU A CA 1
ATOM 752 C C . LEU A 1 91 ? 10.957 6.824 28.843 1.00 89.94 91 LEU A C 1
ATOM 754 O O . LEU A 1 91 ? 12.113 6.501 29.083 1.00 89.94 91 LEU A O 1
ATOM 758 N N . LYS A 1 92 ? 10.036 6.941 29.808 1.00 94.25 92 LYS A N 1
ATOM 759 C CA . LYS A 1 92 ? 10.330 6.698 31.229 1.00 94.25 92 LYS A CA 1
ATOM 760 C C . LYS A 1 92 ? 10.856 5.283 31.504 1.00 94.25 92 LYS A C 1
ATOM 762 O O . LYS A 1 92 ? 11.655 5.113 32.418 1.00 94.25 92 LYS A O 1
ATOM 767 N N . TYR A 1 93 ? 10.378 4.282 30.766 1.00 92.00 93 TYR A N 1
ATOM 768 C CA . TYR A 1 93 ? 10.762 2.873 30.936 1.00 92.00 93 TYR A CA 1
ATOM 769 C C . TYR A 1 93 ? 11.706 2.364 29.837 1.00 92.00 93 TYR A C 1
ATOM 771 O O . TYR A 1 93 ? 11.967 1.165 29.763 1.00 92.00 93 TYR A O 1
ATOM 779 N N . PHE A 1 94 ? 12.188 3.243 28.959 1.00 88.62 94 PHE A N 1
ATOM 780 C CA . PHE A 1 94 ? 13.120 2.868 27.909 1.00 88.62 94 PHE A CA 1
ATOM 781 C C . PHE A 1 94 ? 14.535 2.794 28.489 1.00 88.62 94 PHE A C 1
ATOM 783 O O . PHE A 1 94 ? 15.055 3.781 29.003 1.00 88.62 94 PHE A O 1
ATOM 790 N N . ASN A 1 95 ? 15.172 1.628 28.380 1.00 84.81 95 ASN A N 1
ATOM 791 C CA . ASN A 1 95 ? 16.465 1.351 29.014 1.00 84.81 95 ASN A CA 1
ATOM 792 C C . ASN A 1 95 ? 17.686 1.845 28.207 1.00 84.81 95 ASN A C 1
ATOM 794 O O . ASN A 1 95 ? 18.808 1.456 28.514 1.00 84.81 95 ASN A O 1
ATOM 798 N N . GLY A 1 96 ? 17.490 2.706 27.202 1.00 75.50 96 GLY A N 1
ATOM 799 C CA . GLY A 1 96 ? 18.593 3.421 26.552 1.00 75.50 96 GLY A CA 1
ATOM 800 C C . GLY A 1 96 ? 19.433 2.585 25.584 1.00 75.50 96 GLY A C 1
ATOM 801 O O . GLY A 1 96 ? 20.655 2.708 25.586 1.00 75.50 96 GLY A O 1
ATOM 802 N N . GLU A 1 97 ? 18.811 1.741 24.756 1.00 82.81 97 GLU A N 1
ATOM 803 C CA . GLU A 1 97 ? 19.547 1.033 23.700 1.00 82.81 97 GLU A CA 1
ATOM 804 C C . GLU A 1 97 ? 20.221 2.015 22.728 1.00 82.81 97 GLU A C 1
ATOM 806 O O . GLU A 1 97 ? 19.612 2.975 22.258 1.00 82.81 97 GLU A O 1
ATOM 811 N N . ILE A 1 98 ? 21.491 1.744 22.418 1.00 78.00 98 ILE A N 1
ATOM 812 C CA . ILE A 1 98 ? 22.344 2.564 21.540 1.00 78.00 98 ILE A CA 1
ATOM 813 C C . ILE A 1 98 ? 22.047 2.355 20.050 1.00 78.00 98 ILE A C 1
ATOM 815 O O . ILE A 1 98 ? 22.311 3.240 19.241 1.00 78.00 98 ILE A O 1
ATOM 819 N N . ASN A 1 99 ? 21.480 1.203 19.687 1.00 86.00 99 ASN A N 1
ATOM 820 C CA . ASN A 1 99 ? 21.198 0.832 18.302 1.00 86.00 99 ASN A CA 1
ATOM 821 C C . ASN A 1 99 ? 19.687 0.839 18.060 1.00 86.00 99 ASN A C 1
ATOM 823 O O . ASN A 1 99 ? 19.024 -0.190 18.159 1.00 86.00 99 ASN A O 1
ATOM 827 N N . LEU A 1 100 ? 19.144 2.015 17.754 1.00 82.94 100 LEU A N 1
ATOM 828 C CA . LEU A 1 100 ? 17.728 2.188 17.444 1.00 82.94 100 LEU A CA 1
ATOM 829 C C . LEU A 1 100 ? 17.466 1.973 15.951 1.00 82.94 100 LEU A C 1
ATOM 831 O O . LEU A 1 100 ? 18.199 2.482 15.105 1.00 82.94 100 LEU A O 1
ATOM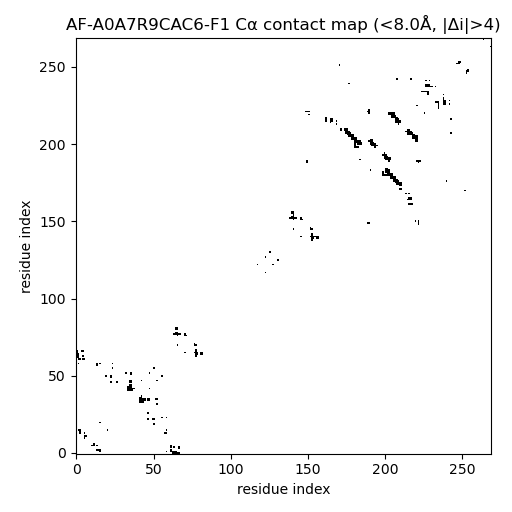 835 N N . CYS A 1 101 ? 16.381 1.269 15.630 1.00 79.00 101 CYS A N 1
ATOM 836 C CA . CYS A 1 101 ? 15.820 1.246 14.283 1.00 79.00 101 CYS A CA 1
ATOM 837 C C . CYS A 1 101 ? 14.591 2.159 14.223 1.00 79.00 101 CYS A C 1
ATOM 839 O O . CYS A 1 101 ? 13.774 2.192 15.145 1.00 79.00 101 CYS A O 1
ATOM 841 N N . VAL A 1 102 ? 14.480 2.920 13.138 1.00 81.38 102 VAL A N 1
ATOM 842 C CA . VAL A 1 102 ? 13.334 3.782 12.845 1.00 81.38 102 VAL A CA 1
ATOM 843 C C . VAL A 1 102 ? 12.780 3.327 11.506 1.00 81.38 102 VAL A C 1
ATOM 845 O O . VAL A 1 102 ? 13.537 3.204 10.548 1.00 81.38 102 VAL A O 1
ATOM 848 N N . ASP A 1 103 ? 11.481 3.052 11.466 1.00 73.44 103 ASP A N 1
ATOM 849 C CA . ASP A 1 103 ? 10.774 2.609 10.266 1.00 73.44 103 ASP A CA 1
ATOM 850 C C . ASP A 1 103 ? 9.345 3.172 10.274 1.00 73.44 103 ASP A C 1
ATOM 852 O O . ASP A 1 103 ? 8.779 3.461 11.339 1.00 73.44 103 ASP A O 1
ATOM 856 N N . GLU A 1 104 ? 8.748 3.333 9.096 1.00 83.00 104 GLU A N 1
ATOM 857 C CA . GLU A 1 104 ? 7.361 3.755 8.956 1.00 83.00 104 GLU A CA 1
ATOM 858 C C . GLU A 1 104 ? 6.396 2.566 9.063 1.00 83.00 104 GLU A C 1
ATOM 860 O O . GLU A 1 104 ? 6.374 1.652 8.241 1.00 83.00 104 GLU A O 1
ATOM 865 N N . ALA A 1 105 ? 5.494 2.616 10.044 1.00 70.81 105 ALA A N 1
ATOM 866 C CA . ALA A 1 105 ? 4.415 1.642 10.166 1.00 70.81 105 ALA A CA 1
ATOM 867 C C . ALA A 1 105 ? 3.113 2.167 9.541 1.00 70.81 105 ALA A C 1
ATOM 869 O O . ALA A 1 105 ? 2.576 3.201 9.946 1.00 70.81 105 ALA A O 1
ATOM 870 N N . ILE A 1 106 ? 2.543 1.411 8.599 1.00 73.94 106 ILE A N 1
ATOM 871 C CA . ILE A 1 106 ? 1.186 1.662 8.098 1.00 73.94 106 ILE A CA 1
ATOM 872 C C . ILE A 1 106 ? 0.183 0.970 9.021 1.00 73.94 106 ILE A C 1
ATOM 874 O O . ILE A 1 106 ? 0.173 -0.254 9.130 1.00 73.94 106 ILE A O 1
ATOM 878 N N . ILE A 1 107 ? -0.717 1.747 9.629 1.00 68.50 107 ILE A N 1
ATOM 879 C CA . ILE A 1 107 ? -1.875 1.212 10.356 1.00 68.50 107 ILE A CA 1
ATOM 880 C C . ILE A 1 107 ? -3.035 1.049 9.361 1.00 68.50 107 ILE A C 1
ATOM 882 O O . ILE A 1 107 ? -3.521 2.054 8.831 1.00 68.50 107 ILE A O 1
ATOM 886 N N . PRO A 1 108 ? -3.513 -0.181 9.087 1.00 57.75 108 PRO A N 1
ATOM 887 C CA . PRO A 1 108 ? -4.641 -0.387 8.188 1.00 57.75 108 PRO A CA 1
ATOM 888 C C . PRO A 1 108 ? -5.902 0.291 8.734 1.00 57.75 108 PRO A C 1
ATOM 890 O O . PRO A 1 108 ? -6.379 -0.035 9.820 1.00 57.75 108 PRO A O 1
ATOM 893 N N . TYR A 1 109 ? -6.468 1.220 7.966 1.00 62.38 109 TYR A N 1
ATOM 894 C CA . TYR A 1 109 ? -7.724 1.887 8.293 1.00 62.38 109 TYR A CA 1
ATOM 895 C C . TYR A 1 109 ? -8.801 1.499 7.279 1.00 62.38 109 TYR A C 1
ATOM 897 O O . TYR A 1 109 ? -8.681 1.772 6.087 1.00 62.38 109 TYR A O 1
ATOM 905 N N . PHE A 1 110 ? -9.871 0.871 7.768 1.00 57.59 110 PHE A N 1
ATOM 906 C CA . PHE A 1 110 ? -10.981 0.374 6.943 1.00 57.59 110 PHE A CA 1
ATOM 907 C C . PHE A 1 110 ? -12.265 1.206 7.086 1.00 57.59 110 PHE A C 1
ATOM 909 O O . PHE A 1 110 ? -13.315 0.833 6.562 1.00 57.59 110 PHE A O 1
ATOM 916 N N . GLY A 1 111 ? -12.210 2.317 7.824 1.00 57.66 111 GLY A N 1
ATOM 917 C CA . GLY A 1 111 ? -13.348 3.213 7.986 1.00 57.66 111 GLY A CA 1
ATOM 918 C C . GLY A 1 111 ? -13.578 4.101 6.761 1.00 57.66 111 GLY A C 1
ATOM 919 O O . GLY A 1 111 ? -12.724 4.257 5.889 1.00 57.66 111 GLY A O 1
ATOM 920 N N . LYS A 1 112 ? -14.754 4.728 6.706 1.00 45.16 112 LYS A N 1
ATOM 921 C CA . LYS A 1 112 ? -15.026 5.821 5.770 1.00 45.16 112 LYS A CA 1
ATOM 922 C C . LYS A 1 112 ? -14.668 7.128 6.465 1.00 45.16 112 LYS A C 1
ATOM 924 O O . LYS A 1 112 ? -15.519 7.728 7.113 1.00 45.16 112 LYS A O 1
ATOM 929 N N . HIS A 1 113 ? -13.430 7.588 6.324 1.00 48.09 113 HIS A N 1
ATOM 930 C CA . HIS A 1 113 ? -13.201 9.012 6.523 1.00 48.09 113 HIS A CA 1
ATOM 931 C C . HIS A 1 113 ? -13.899 9.735 5.369 1.00 48.09 113 HIS A C 1
ATOM 933 O O . HIS A 1 113 ? -13.620 9.462 4.200 1.00 48.09 113 HIS A O 1
ATOM 939 N N . ALA A 1 114 ? -14.785 10.680 5.688 1.00 41.00 114 ALA A N 1
ATOM 940 C CA . ALA A 1 114 ? -14.962 11.841 4.830 1.00 41.00 114 ALA A CA 1
ATOM 941 C C . ALA A 1 114 ? -13.620 12.574 4.867 1.00 41.00 114 ALA A C 1
ATOM 943 O O . ALA A 1 114 ? -13.410 13.467 5.677 1.00 41.00 114 ALA A O 1
ATOM 944 N N . TYR A 1 115 ? -12.642 12.073 4.120 1.00 43.25 115 TYR A N 1
ATOM 945 C CA . TYR A 1 115 ? -11.349 12.712 4.061 1.00 43.25 115 TYR A CA 1
ATOM 946 C C . TYR A 1 115 ? -11.596 14.065 3.393 1.00 43.25 115 TYR A C 1
ATOM 948 O O . TYR A 1 115 ? -12.091 14.081 2.261 1.00 43.25 115 TYR A O 1
ATOM 956 N N . PRO A 1 116 ? -11.208 15.191 4.006 1.00 43.22 116 PRO A N 1
ATOM 957 C CA . PRO A 1 116 ? -10.961 16.412 3.268 1.00 43.22 116 PRO A CA 1
ATOM 958 C C . PRO A 1 116 ? -9.617 16.241 2.543 1.00 43.22 116 PRO A C 1
ATOM 960 O O . PRO A 1 116 ? -8.685 17.003 2.722 1.00 43.22 116 PRO A O 1
ATOM 963 N N . ARG A 1 117 ? -9.489 15.198 1.716 1.00 48.12 117 ARG A N 1
ATOM 964 C CA . ARG A 1 117 ? -8.632 15.264 0.533 1.00 48.12 117 ARG A CA 1
ATOM 965 C C . ARG A 1 117 ? -9.537 15.728 -0.601 1.00 48.12 117 ARG A C 1
ATOM 967 O O . ARG A 1 117 ? -9.619 15.112 -1.656 1.00 48.12 117 ARG A O 1
ATOM 974 N N . GLN A 1 118 ? -10.254 16.826 -0.364 1.00 51.50 118 GLN A N 1
ATOM 975 C CA . GLN A 1 118 ? -10.314 17.810 -1.422 1.00 51.50 118 GLN A CA 1
ATOM 976 C C . GLN A 1 118 ? -8.874 18.284 -1.539 1.00 51.50 118 GLN A C 1
ATOM 978 O O . GLN A 1 118 ? -8.425 19.133 -0.781 1.00 51.50 118 GLN A O 1
ATOM 983 N N . ASP A 1 119 ? -8.112 17.631 -2.412 1.00 55.53 119 ASP A N 1
ATOM 984 C CA . ASP A 1 119 ? -6.985 18.323 -3.005 1.00 55.53 119 ASP A CA 1
ATOM 985 C C . ASP A 1 119 ? -7.584 19.619 -3.549 1.00 55.53 119 ASP A C 1
ATOM 987 O O . ASP A 1 119 ? -8.449 19.566 -4.428 1.00 55.53 119 ASP A O 1
ATOM 991 N N . GLN A 1 120 ? -7.232 20.747 -2.926 1.00 61.25 120 GLN A N 1
ATOM 992 C CA . GLN A 1 120 ? -7.854 22.034 -3.212 1.00 61.25 120 GLN A CA 1
ATOM 993 C C . GLN A 1 120 ? -7.769 22.326 -4.714 1.00 61.25 120 GLN A C 1
ATOM 995 O O . GLN A 1 120 ? -8.707 22.887 -5.277 1.00 61.25 120 GLN A O 1
ATOM 1000 N N . ALA A 1 121 ? -6.698 21.879 -5.383 1.00 65.50 121 ALA A N 1
ATOM 1001 C CA . ALA A 1 121 ? -6.535 22.009 -6.824 1.00 65.50 121 ALA A CA 1
ATOM 1002 C C . ALA A 1 121 ? -7.557 21.158 -7.594 1.00 65.50 121 ALA A C 1
ATOM 1004 O O . ALA A 1 121 ? -8.174 21.640 -8.540 1.00 65.50 121 ALA A O 1
ATOM 1005 N N . ILE A 1 122 ? -7.810 19.915 -7.175 1.00 63.62 122 ILE A N 1
ATOM 1006 C CA . ILE A 1 122 ? -8.796 19.041 -7.833 1.00 63.62 122 ILE A CA 1
ATOM 1007 C C . ILE A 1 122 ? -10.229 19.507 -7.548 1.00 63.62 122 ILE A C 1
ATOM 1009 O O . ILE A 1 122 ? -11.065 19.516 -8.452 1.00 63.62 122 ILE A O 1
ATOM 1013 N N . SER A 1 123 ? -10.532 19.904 -6.309 1.00 68.88 123 SER A N 1
ATOM 1014 C CA . SER A 1 123 ? -11.884 20.297 -5.903 1.00 68.88 123 SER A CA 1
ATOM 1015 C C . SER A 1 123 ? -12.314 21.651 -6.452 1.00 68.88 123 SER A C 1
ATOM 1017 O O . SER A 1 123 ? -13.506 21.855 -6.668 1.00 68.88 123 SER A O 1
ATOM 1019 N N . THR A 1 124 ? -11.366 22.565 -6.678 1.00 80.56 124 THR A N 1
ATOM 1020 C CA . THR A 1 124 ? -11.623 23.817 -7.407 1.00 80.56 124 THR A CA 1
ATOM 1021 C C . THR A 1 124 ? -11.736 23.577 -8.910 1.00 80.56 124 THR A C 1
ATOM 1023 O O . THR A 1 124 ? -12.549 24.227 -9.560 1.00 80.56 124 THR A O 1
ATOM 1026 N N . ALA A 1 125 ? -10.992 22.612 -9.461 1.00 85.94 125 ALA A N 1
ATOM 1027 C CA . ALA A 1 125 ? -11.039 22.296 -10.886 1.00 85.94 125 ALA A CA 1
ATOM 1028 C C . ALA A 1 125 ? -12.331 21.581 -11.318 1.00 85.94 125 ALA A C 1
ATOM 1030 O O . ALA A 1 125 ? -12.831 21.839 -12.414 1.00 85.94 125 ALA A O 1
ATOM 1031 N N . MET A 1 126 ? -12.876 20.655 -10.514 1.00 87.19 126 MET A N 1
ATOM 1032 C CA . MET A 1 126 ? -14.109 19.942 -10.870 1.00 87.19 126 MET A CA 1
ATOM 1033 C C . MET A 1 126 ? -14.866 19.328 -9.689 1.00 87.19 126 MET A C 1
ATOM 1035 O O . MET A 1 126 ? -14.310 18.967 -8.654 1.00 87.19 126 MET A O 1
ATOM 1039 N N . SER A 1 127 ? -16.171 19.117 -9.888 1.00 85.25 127 SER A N 1
ATOM 1040 C CA . SER A 1 127 ? -17.004 18.416 -8.911 1.00 85.25 127 SER A CA 1
ATOM 1041 C C . SER A 1 127 ? -16.626 16.935 -8.788 1.00 85.25 127 SER A C 1
ATOM 1043 O O . SER A 1 127 ? -16.203 16.290 -9.752 1.00 85.25 127 SER A O 1
ATOM 1045 N N . ARG A 1 128 ? -16.883 16.345 -7.611 1.00 77.44 128 ARG A N 1
ATOM 1046 C CA . ARG A 1 128 ? -16.723 14.898 -7.370 1.00 77.44 128 ARG A CA 1
ATOM 1047 C C . ARG A 1 128 ? -17.440 14.052 -8.425 1.00 77.44 128 ARG A C 1
ATOM 1049 O O . ARG A 1 128 ? -16.890 13.060 -8.892 1.00 77.44 128 ARG A O 1
ATOM 1056 N N . ASN A 1 129 ? -18.662 14.430 -8.800 1.00 82.69 129 ASN A N 1
ATOM 1057 C CA . ASN A 1 129 ? -19.441 13.686 -9.792 1.00 82.69 129 ASN A CA 1
ATOM 1058 C C . ASN A 1 129 ? -18.784 13.746 -11.172 1.00 82.69 129 ASN A C 1
ATOM 1060 O O . ASN A 1 129 ? -18.718 12.725 -11.855 1.00 82.69 129 ASN A O 1
ATOM 1064 N N . ARG A 1 130 ? -18.239 14.910 -11.553 1.00 85.69 130 ARG A N 1
ATOM 1065 C CA . ARG A 1 130 ? -17.493 15.052 -12.802 1.00 85.69 130 ARG A CA 1
ATOM 1066 C C . ARG A 1 130 ? -16.226 14.201 -12.795 1.00 85.69 130 ARG A C 1
ATOM 1068 O O . ARG A 1 130 ? -15.993 13.478 -13.758 1.00 85.69 130 ARG A O 1
ATOM 1075 N N . PHE A 1 131 ? -15.466 14.218 -11.702 1.00 81.44 131 PHE A N 1
ATOM 1076 C CA . PHE A 1 131 ? -14.285 13.369 -11.543 1.00 81.44 131 PHE A CA 1
ATOM 1077 C C . PHE A 1 131 ? -14.628 11.877 -11.678 1.00 81.44 131 PHE A C 1
ATOM 1079 O O . PHE A 1 131 ? -14.007 11.165 -12.462 1.00 81.44 131 PHE A O 1
ATOM 1086 N N . LEU A 1 132 ? -15.662 11.399 -10.976 1.00 80.56 132 LEU A N 1
ATOM 1087 C CA . LEU A 1 132 ? -16.100 10.001 -11.063 1.00 80.56 132 LEU A CA 1
ATOM 1088 C C . LEU A 1 132 ? -16.579 9.626 -12.471 1.00 80.56 132 LEU A C 1
ATOM 1090 O O . LEU A 1 132 ? -16.323 8.512 -12.924 1.00 80.56 132 LEU A O 1
ATOM 1094 N N . GLN A 1 133 ? -17.249 10.545 -13.171 1.00 85.69 133 GLN A N 1
ATOM 1095 C CA . GLN A 1 133 ? -17.653 10.338 -14.559 1.00 85.69 133 GLN A CA 1
ATOM 1096 C C . GLN A 1 133 ? -16.434 10.197 -15.476 1.00 85.69 133 GLN A C 1
ATOM 1098 O O . GLN A 1 133 ? -16.404 9.281 -16.291 1.00 85.69 133 GLN A O 1
ATOM 1103 N N . ILE A 1 134 ? -15.419 11.053 -15.319 1.00 86.12 134 ILE A N 1
ATOM 1104 C CA . ILE A 1 134 ? -14.162 10.946 -16.069 1.00 86.12 134 ILE A CA 1
ATOM 1105 C C . ILE A 1 134 ? -13.499 9.602 -15.780 1.00 86.12 134 ILE A C 1
ATOM 1107 O O . ILE A 1 134 ? -13.218 8.863 -16.711 1.00 86.12 134 ILE A O 1
ATOM 1111 N N . MET A 1 135 ? -13.329 9.235 -14.508 1.00 81.38 135 MET A N 1
ATOM 1112 C CA . MET A 1 135 ? -12.702 7.966 -14.122 1.00 81.38 135 MET A CA 1
ATOM 1113 C C . MET A 1 135 ? -13.441 6.739 -14.665 1.00 81.38 135 MET A C 1
ATOM 1115 O O . MET A 1 135 ? -12.810 5.730 -14.963 1.00 81.38 135 MET A O 1
ATOM 1119 N N . ARG A 1 136 ? -14.769 6.816 -14.820 1.00 81.25 136 ARG A N 1
ATOM 1120 C CA . ARG A 1 136 ? -15.579 5.733 -15.393 1.00 81.25 136 ARG A CA 1
ATOM 1121 C C . ARG A 1 136 ? -15.319 5.518 -16.886 1.00 81.25 136 ARG A C 1
ATOM 1123 O O . ARG A 1 136 ? -15.432 4.386 -17.343 1.00 81.25 136 ARG A O 1
ATOM 1130 N N . TYR A 1 137 ? -15.005 6.582 -17.620 1.00 83.88 137 TYR A N 1
ATOM 1131 C CA . TYR A 1 137 ? -14.832 6.563 -19.077 1.00 83.88 137 TYR A CA 1
ATOM 1132 C C . TYR A 1 137 ? -13.402 6.898 -19.511 1.00 83.88 137 TYR A C 1
ATOM 1134 O O . TYR A 1 137 ? -13.162 7.188 -20.681 1.00 83.88 137 TYR A O 1
ATOM 1142 N N . LEU A 1 138 ? -12.444 6.884 -18.585 1.00 84.81 138 LEU A N 1
ATOM 1143 C CA . LEU A 1 138 ? -11.051 7.146 -18.901 1.00 84.81 138 LEU A CA 1
ATOM 1144 C C . LEU A 1 138 ? -10.486 5.945 -19.660 1.00 84.81 138 LEU A C 1
ATOM 1146 O O . LEU A 1 138 ? -10.196 4.900 -19.078 1.00 84.81 138 LEU A O 1
ATOM 1150 N N . HIS A 1 139 ? -10.313 6.124 -20.963 1.00 83.69 139 HIS A N 1
ATOM 1151 C CA . HIS A 1 139 ? -9.653 5.176 -21.847 1.00 83.69 139 HIS A CA 1
ATOM 1152 C C . HIS A 1 139 ? -8.374 5.812 -22.383 1.00 83.69 139 HIS A C 1
ATOM 1154 O O . HIS A 1 139 ? -8.387 6.938 -22.872 1.00 83.69 139 HIS A O 1
ATOM 1160 N N . VAL A 1 140 ? -7.261 5.090 -22.264 1.00 84.75 140 VAL A N 1
ATOM 1161 C CA . VAL A 1 140 ? -5.939 5.547 -22.728 1.00 84.75 140 VAL A CA 1
ATOM 1162 C C . VAL A 1 140 ? -5.464 4.812 -23.983 1.00 84.75 140 VAL A C 1
ATOM 1164 O O . VAL A 1 140 ? -4.403 5.138 -24.509 1.00 84.75 140 VAL A O 1
ATOM 1167 N N . CYS A 1 141 ? -6.252 3.845 -24.460 1.00 84.94 141 CYS A N 1
ATOM 1168 C CA . CYS A 1 141 ? -6.023 3.078 -25.682 1.00 84.94 141 CYS A CA 1
ATOM 1169 C C . CYS A 1 141 ? -7.345 2.916 -26.444 1.00 84.94 141 CYS A C 1
ATOM 1171 O O . CYS A 1 141 ? -8.416 2.909 -25.827 1.00 84.94 141 CYS A O 1
ATOM 1173 N N . ASP A 1 142 ? -7.253 2.764 -27.763 1.00 86.00 142 ASP A N 1
ATOM 1174 C CA . ASP A 1 142 ? -8.388 2.417 -28.615 1.00 86.00 142 ASP A CA 1
ATOM 1175 C C . ASP A 1 142 ? -8.671 0.908 -28.547 1.00 86.00 142 ASP A C 1
ATOM 1177 O O . ASP A 1 142 ? -7.778 0.092 -28.761 1.00 86.00 142 ASP A O 1
ATOM 1181 N N . ASN A 1 143 ? -9.922 0.535 -28.262 1.00 87.38 143 ASN A N 1
ATOM 1182 C CA . ASN A 1 143 ? -10.324 -0.865 -28.138 1.00 87.38 143 ASN A CA 1
ATOM 1183 C C . ASN A 1 143 ? -10.307 -1.617 -29.480 1.00 87.38 143 ASN A C 1
ATOM 1185 O O . ASN A 1 143 ? -10.224 -2.843 -29.456 1.00 87.38 143 ASN A O 1
ATOM 1189 N N . SER A 1 144 ? -10.391 -0.925 -30.627 1.00 89.44 144 SER A N 1
ATOM 1190 C CA . SER A 1 144 ? -10.261 -1.571 -31.944 1.00 89.44 144 SER A CA 1
ATOM 1191 C C . SER A 1 144 ? -8.831 -1.968 -32.301 1.00 89.44 144 SER A C 1
ATOM 1193 O O . SER A 1 144 ? -8.641 -2.722 -33.251 1.00 89.44 144 SER A O 1
ATOM 1195 N N . ASN A 1 145 ? -7.837 -1.485 -31.555 1.00 86.94 145 ASN A N 1
ATOM 1196 C CA . ASN A 1 145 ? -6.425 -1.712 -31.838 1.00 86.94 145 ASN A CA 1
ATOM 1197 C C . ASN A 1 145 ? -5.661 -2.043 -30.548 1.00 86.94 145 ASN A C 1
ATOM 1199 O O . ASN A 1 145 ? -4.773 -1.304 -30.122 1.00 86.94 145 ASN A O 1
ATOM 1203 N N . LEU A 1 146 ? -6.080 -3.120 -29.881 1.00 87.00 146 LEU A N 1
ATOM 1204 C CA . LEU A 1 146 ? -5.424 -3.623 -28.678 1.00 87.00 146 LEU A CA 1
ATOM 1205 C C . LEU A 1 146 ? -4.496 -4.783 -29.017 1.00 87.00 146 LEU A C 1
ATOM 1207 O O . LEU A 1 146 ? -4.875 -5.690 -29.756 1.00 87.00 146 LEU A O 1
ATOM 1211 N N . ASP A 1 147 ? -3.324 -4.776 -28.391 1.00 82.31 147 ASP A N 1
ATOM 1212 C CA . ASP A 1 147 ? -2.436 -5.932 -28.375 1.00 82.31 147 ASP A CA 1
ATOM 1213 C C . ASP A 1 147 ? -3.093 -7.112 -27.637 1.00 82.31 147 ASP A C 1
ATOM 1215 O O . ASP A 1 147 ? -3.904 -6.929 -26.718 1.00 82.31 147 ASP A O 1
ATOM 1219 N N . ASP A 1 148 ? -2.706 -8.336 -28.002 1.00 84.50 148 ASP A N 1
ATOM 1220 C CA . ASP A 1 148 ? -3.121 -9.558 -27.303 1.00 84.50 148 ASP A CA 1
ATOM 1221 C C . ASP A 1 148 ? -2.301 -9.757 -26.014 1.00 84.50 148 ASP A C 1
ATOM 1223 O O . ASP A 1 148 ? -1.481 -10.666 -25.872 1.00 84.50 148 ASP A O 1
ATOM 1227 N N . ASP A 1 149 ? -2.471 -8.829 -25.069 1.00 85.62 149 ASP A N 1
ATOM 1228 C CA . ASP A 1 149 ? -1.795 -8.833 -23.776 1.00 85.62 149 ASP A CA 1
ATOM 1229 C C . ASP A 1 149 ? -2.750 -8.472 -22.621 1.00 85.62 149 ASP A C 1
ATOM 1231 O O . ASP A 1 149 ? -3.720 -7.725 -22.776 1.00 85.62 149 ASP A O 1
ATOM 1235 N N . LYS A 1 150 ? -2.484 -8.996 -21.413 1.00 89.38 150 LYS A N 1
ATOM 1236 C CA . LYS A 1 150 ? -3.372 -8.815 -20.242 1.00 89.38 150 LYS A CA 1
ATOM 1237 C C . LYS A 1 150 ? -3.517 -7.357 -19.786 1.00 89.38 150 LYS A C 1
ATOM 1239 O O . LYS A 1 150 ? -4.418 -7.060 -19.005 1.00 89.38 150 LYS A O 1
ATOM 1244 N N . PHE A 1 151 ? -2.620 -6.473 -20.203 1.00 89.81 151 PHE A N 1
ATOM 1245 C CA . PHE A 1 151 ? -2.581 -5.056 -19.866 1.00 89.81 151 PHE A CA 1
ATOM 1246 C C . PHE A 1 151 ? -2.774 -4.151 -21.090 1.00 89.81 151 PHE A C 1
ATOM 1248 O O . PHE A 1 151 ? -2.554 -2.946 -20.971 1.00 89.81 151 PHE A O 1
ATOM 1255 N N . SER A 1 152 ? -3.264 -4.675 -22.216 1.00 89.56 152 SER A N 1
ATOM 1256 C CA . SER A 1 152 ? -3.396 -3.950 -23.489 1.00 89.56 152 SER A CA 1
ATOM 1257 C C . SER A 1 152 ? -4.099 -2.598 -23.371 1.00 89.56 152 SER A C 1
ATOM 1259 O O . SER A 1 152 ? -3.659 -1.604 -23.942 1.00 89.56 152 SER A O 1
ATOM 1261 N N . LYS A 1 153 ? -5.114 -2.499 -22.503 1.00 89.00 153 LYS A N 1
ATOM 1262 C CA . LYS A 1 153 ? -5.843 -1.248 -22.210 1.00 89.00 153 LYS A CA 1
ATOM 1263 C C . LYS A 1 153 ? -4.988 -0.119 -21.624 1.00 89.00 153 LYS A C 1
ATOM 1265 O O . LYS A 1 153 ? -5.427 1.029 -21.630 1.00 89.00 153 LYS A O 1
ATOM 1270 N N . VAL A 1 154 ? -3.807 -0.424 -21.089 1.00 89.38 154 VAL A N 1
ATOM 1271 C CA . VAL A 1 154 ? -2.861 0.541 -20.504 1.00 89.38 154 VAL A CA 1
ATOM 1272 C C . VAL A 1 154 ? -1.453 0.440 -21.100 1.00 89.38 154 VAL A C 1
ATOM 1274 O O . VAL A 1 154 ? -0.576 1.210 -20.700 1.00 89.38 154 VAL A O 1
ATOM 1277 N N . SER A 1 155 ? -1.220 -0.467 -22.055 1.00 87.62 155 SER A N 1
ATOM 1278 C CA . SER A 1 155 ? 0.098 -0.727 -22.646 1.00 87.62 155 SER A CA 1
ATOM 1279 C C . SER A 1 155 ? 0.701 0.527 -23.285 1.00 87.62 155 SER A C 1
ATOM 1281 O O . SER A 1 155 ? 1.827 0.893 -22.937 1.00 87.62 155 SER A O 1
ATOM 1283 N N . LEU A 1 156 ? -0.072 1.266 -24.092 1.00 87.88 156 LEU A N 1
ATOM 1284 C CA . LEU A 1 156 ? 0.378 2.521 -24.713 1.00 87.88 156 LEU A CA 1
ATOM 1285 C C . LEU A 1 156 ? 0.747 3.587 -23.673 1.00 87.88 156 LEU A C 1
ATOM 1287 O O . LEU A 1 156 ? 1.761 4.274 -23.791 1.00 87.88 156 LEU A O 1
ATOM 1291 N N . PHE A 1 157 ? -0.072 3.729 -22.631 1.00 89.50 157 PHE A N 1
ATOM 1292 C CA . PHE A 1 157 ? 0.186 4.700 -21.571 1.00 89.50 157 PHE A CA 1
ATOM 1293 C C . PHE A 1 157 ? 1.474 4.367 -20.810 1.00 89.50 157 PHE A C 1
ATOM 1295 O O . PHE A 1 157 ? 2.321 5.239 -20.612 1.00 89.50 157 PHE A O 1
ATOM 1302 N N . ARG A 1 158 ? 1.667 3.092 -20.454 1.00 89.81 158 ARG A N 1
ATOM 1303 C CA . ARG A 1 158 ? 2.895 2.603 -19.818 1.00 89.81 158 ARG A CA 1
ATOM 1304 C C . ARG A 1 158 ? 4.122 2.818 -20.704 1.00 89.81 158 ARG A C 1
ATOM 1306 O O . ARG A 1 158 ? 5.164 3.211 -20.188 1.00 89.81 158 ARG A O 1
ATOM 1313 N N . GLN A 1 159 ? 4.014 2.590 -22.013 1.00 88.50 159 GLN A N 1
ATOM 1314 C CA . GLN A 1 159 ? 5.106 2.848 -22.952 1.00 88.50 159 GLN A CA 1
ATOM 1315 C C . GLN A 1 159 ? 5.518 4.325 -22.931 1.00 88.50 159 GLN A C 1
ATOM 1317 O O . GLN A 1 159 ? 6.692 4.623 -22.725 1.00 88.50 159 GLN A O 1
ATOM 1322 N N . LYS A 1 160 ? 4.553 5.247 -23.037 1.00 91.06 160 LYS A N 1
ATOM 1323 C CA . LYS A 1 160 ? 4.820 6.694 -22.977 1.00 91.06 160 LYS A CA 1
ATOM 1324 C C . LYS A 1 160 ? 5.445 7.128 -21.651 1.00 91.06 160 LYS A C 1
ATOM 1326 O O . LYS A 1 160 ? 6.290 8.023 -21.635 1.00 91.06 160 LYS A O 1
ATOM 1331 N N . LEU A 1 161 ? 5.038 6.516 -20.537 1.00 91.88 161 LEU A N 1
ATOM 1332 C CA . LEU A 1 161 ? 5.659 6.761 -19.236 1.00 91.88 161 LEU A CA 1
ATOM 1333 C C . LEU A 1 161 ? 7.114 6.290 -19.214 1.00 91.88 161 LEU A C 1
ATOM 1335 O O . LEU A 1 161 ? 7.983 7.082 -18.871 1.00 91.88 161 LEU A O 1
ATOM 1339 N N . ASN A 1 162 ? 7.382 5.057 -19.651 1.00 90.81 162 ASN A N 1
ATOM 1340 C CA . ASN A 1 162 ? 8.740 4.520 -19.741 1.00 90.81 162 ASN A CA 1
ATOM 1341 C C . ASN A 1 162 ? 9.643 5.389 -20.633 1.00 90.81 162 ASN A C 1
ATOM 1343 O O . ASN A 1 162 ? 10.768 5.680 -20.248 1.00 90.81 162 ASN A O 1
ATOM 1347 N N . GLU A 1 163 ? 9.153 5.864 -21.781 1.00 89.94 163 GLU A N 1
ATOM 1348 C CA . GLU A 1 163 ? 9.902 6.778 -22.657 1.00 89.94 163 GLU A CA 1
ATOM 1349 C C . GLU A 1 163 ? 10.260 8.093 -21.954 1.00 89.94 163 GLU A C 1
ATOM 1351 O O . GLU A 1 163 ? 11.387 8.577 -22.070 1.00 89.94 163 GLU A O 1
ATOM 1356 N N . ARG A 1 164 ? 9.320 8.679 -21.201 1.00 90.62 164 ARG A N 1
ATOM 1357 C CA . ARG A 1 164 ? 9.581 9.913 -20.451 1.00 90.62 164 ARG A CA 1
ATOM 1358 C C . ARG A 1 164 ? 10.536 9.688 -19.291 1.00 90.62 164 ARG A C 1
ATOM 1360 O O . ARG A 1 164 ? 11.478 10.459 -19.152 1.00 90.62 164 ARG A O 1
ATOM 1367 N N . TRP A 1 165 ? 10.309 8.661 -18.483 1.00 90.00 165 TRP A N 1
ATOM 1368 C CA . TRP A 1 165 ? 11.186 8.323 -17.366 1.00 90.00 165 TRP A CA 1
ATOM 1369 C C . TRP A 1 165 ? 12.616 8.088 -17.836 1.00 90.00 165 TRP A C 1
ATOM 1371 O O . TRP A 1 165 ? 13.554 8.671 -17.304 1.00 90.00 165 TRP A O 1
ATOM 1381 N N . LEU A 1 166 ? 12.780 7.343 -18.926 1.00 84.94 166 LEU A N 1
ATOM 1382 C CA . LEU A 1 166 ? 14.084 7.115 -19.526 1.00 84.94 166 LEU A CA 1
ATOM 1383 C C . LEU A 1 166 ? 14.724 8.416 -20.040 1.00 84.94 166 LEU A C 1
ATOM 1385 O O . LEU A 1 166 ? 15.899 8.662 -19.784 1.00 84.94 166 LEU A O 1
ATOM 1389 N N . LYS A 1 167 ? 13.956 9.272 -20.730 1.00 85.00 167 LYS A N 1
ATOM 1390 C CA . LYS A 1 167 ? 14.439 10.554 -21.274 1.00 85.00 167 LYS A CA 1
ATOM 1391 C C . LYS A 1 167 ? 14.926 11.520 -20.190 1.00 85.00 167 LYS A C 1
ATOM 1393 O O . LYS A 1 167 ? 15.872 12.263 -20.433 1.00 85.00 167 LYS A O 1
ATOM 1398 N N . TYR A 1 168 ? 14.252 11.554 -19.043 1.00 85.88 168 TYR A N 1
ATOM 1399 C CA . TYR A 1 168 ? 14.548 12.483 -17.947 1.00 85.88 168 TYR A CA 1
ATOM 1400 C C . TYR A 1 168 ? 15.398 11.862 -16.832 1.00 85.88 168 TYR A C 1
ATOM 1402 O O . TYR A 1 168 ? 15.703 12.541 -15.852 1.00 85.88 168 TYR A O 1
ATOM 1410 N N . CYS A 1 169 ? 15.813 10.604 -16.981 1.00 79.62 169 CYS A N 1
ATOM 1411 C CA . CYS A 1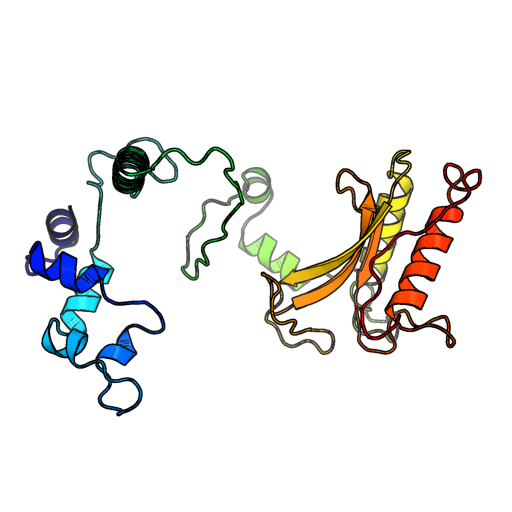 169 ? 16.762 9.970 -16.081 1.00 79.62 169 CYS A CA 1
ATOM 1412 C C . CYS A 1 169 ? 18.128 10.663 -16.193 1.00 79.62 169 CYS A C 1
ATOM 1414 O O . CYS A 1 169 ? 18.744 10.680 -17.261 1.00 79.62 169 CYS A O 1
ATOM 1416 N N . TYR A 1 170 ? 18.625 11.212 -15.085 1.00 72.44 170 TYR A N 1
ATOM 1417 C CA . TYR A 1 170 ? 19.904 11.917 -15.049 1.00 72.44 170 TYR A CA 1
ATOM 1418 C C . TYR A 1 170 ? 21.017 11.008 -14.508 1.00 72.44 170 TYR A C 1
ATOM 1420 O O . TYR A 1 170 ? 20.977 10.604 -13.355 1.00 72.44 170 TYR A O 1
ATOM 1428 N N . GLY A 1 171 ? 22.005 10.701 -15.355 1.00 62.75 171 GLY A N 1
ATOM 1429 C CA . GLY A 1 171 ? 23.433 10.526 -15.028 1.00 62.75 171 GLY A CA 1
ATOM 1430 C C . GLY A 1 171 ? 23.926 9.608 -13.894 1.00 62.75 171 GLY A C 1
ATOM 1431 O O . GLY A 1 171 ? 25.135 9.607 -13.659 1.00 62.75 171 GLY A O 1
ATOM 1432 N N . GLU A 1 172 ? 23.097 8.840 -13.190 1.00 63.81 172 GLU A N 1
ATOM 1433 C CA . GLU A 1 172 ? 23.568 8.021 -12.062 1.00 63.81 172 GLU A CA 1
ATOM 1434 C C . GLU A 1 172 ? 24.348 6.771 -12.504 1.00 63.81 172 GLU A C 1
ATOM 1436 O O . GLU A 1 172 ? 24.065 6.159 -13.534 1.00 63.81 172 GLU A O 1
ATOM 1441 N N . MET A 1 173 ? 25.378 6.396 -11.731 1.00 62.16 173 MET A N 1
ATOM 1442 C CA . MET A 1 173 ? 26.233 5.243 -12.054 1.00 62.16 173 MET A CA 1
ATOM 1443 C C . MET A 1 173 ? 25.592 3.900 -11.693 1.00 62.16 173 MET A C 1
ATOM 1445 O O . MET A 1 173 ? 25.890 2.901 -12.344 1.00 62.16 173 MET A O 1
ATOM 1449 N N . ASN A 1 174 ? 24.718 3.888 -10.685 1.00 76.50 174 ASN A N 1
ATOM 1450 C CA . ASN A 1 174 ? 24.137 2.675 -10.124 1.00 76.50 174 ASN A CA 1
ATOM 1451 C C . ASN A 1 174 ? 22.644 2.600 -10.438 1.00 76.50 174 ASN A C 1
ATOM 1453 O O . ASN A 1 174 ? 21.924 3.596 -10.360 1.00 76.50 174 ASN A O 1
ATOM 1457 N N . SER A 1 175 ? 22.179 1.397 -10.759 1.00 82.56 175 SER A N 1
ATOM 1458 C CA . SER A 1 175 ? 20.761 1.111 -10.950 1.00 82.56 175 SER A CA 1
ATOM 1459 C C . SER A 1 175 ? 20.395 -0.185 -10.243 1.00 82.56 175 SER A C 1
ATOM 1461 O O . SER A 1 175 ? 21.215 -1.097 -10.132 1.00 82.56 175 SER A O 1
ATOM 1463 N N . TYR A 1 176 ? 19.168 -0.239 -9.747 1.00 86.38 176 TYR A N 1
ATOM 1464 C CA . TYR A 1 176 ? 18.651 -1.317 -8.921 1.00 86.38 176 TYR A CA 1
ATOM 1465 C C . TYR A 1 176 ? 17.408 -1.878 -9.587 1.00 86.38 176 TYR A C 1
ATOM 1467 O O . TYR A 1 176 ? 16.523 -1.125 -9.994 1.00 86.38 176 TYR A O 1
ATOM 1475 N N . LEU A 1 177 ? 17.357 -3.200 -9.709 1.00 87.81 177 LEU A N 1
ATOM 1476 C CA . LEU A 1 177 ? 16.191 -3.907 -10.208 1.00 87.81 177 LEU A CA 1
ATOM 1477 C C . LEU A 1 177 ? 15.563 -4.692 -9.065 1.00 87.81 177 LEU A C 1
ATOM 1479 O O . LEU A 1 177 ? 16.213 -5.562 -8.491 1.00 87.81 177 LEU A O 1
ATOM 1483 N N . ASP A 1 178 ? 14.298 -4.414 -8.786 1.00 88.94 178 ASP A N 1
ATOM 1484 C CA . ASP A 1 178 ? 13.523 -5.159 -7.798 1.00 88.94 178 ASP A CA 1
ATOM 1485 C C . ASP A 1 178 ? 12.039 -5.185 -8.188 1.00 88.94 178 ASP A C 1
ATOM 1487 O O . ASP A 1 178 ? 11.606 -4.593 -9.184 1.00 88.94 178 ASP A O 1
ATOM 1491 N N . GLU A 1 179 ? 11.242 -5.906 -7.415 1.00 89.19 179 GLU A N 1
ATOM 1492 C CA . GLU A 1 179 ? 9.824 -6.102 -7.641 1.00 89.19 179 GLU A CA 1
ATOM 1493 C C . GLU A 1 179 ? 9.004 -5.301 -6.631 1.00 89.19 179 GLU A C 1
ATOM 1495 O O . GLU A 1 179 ? 9.131 -5.457 -5.413 1.00 89.19 179 GLU A O 1
ATOM 1500 N N . ALA A 1 180 ? 8.078 -4.496 -7.144 1.00 90.38 180 ALA A N 1
ATOM 1501 C CA . ALA A 1 180 ? 7.092 -3.783 -6.349 1.00 90.38 180 ALA A CA 1
ATOM 1502 C C . ALA A 1 180 ? 5.681 -4.354 -6.558 1.00 90.38 180 ALA A C 1
ATOM 1504 O O . ALA A 1 180 ? 5.399 -5.100 -7.502 1.00 90.38 180 ALA A O 1
ATOM 1505 N N . MET A 1 181 ? 4.780 -3.993 -5.644 1.00 92.31 181 MET A N 1
ATOM 1506 C CA . MET A 1 181 ? 3.380 -4.408 -5.659 1.00 92.31 181 MET A CA 1
ATOM 1507 C C . MET A 1 181 ? 2.464 -3.189 -5.748 1.00 92.31 181 MET A C 1
ATOM 1509 O O . MET A 1 181 ? 2.506 -2.304 -4.898 1.00 92.31 181 MET A O 1
ATOM 1513 N N . ILE A 1 182 ? 1.594 -3.173 -6.757 1.00 91.25 182 ILE A N 1
ATOM 1514 C CA . ILE A 1 182 ? 0.534 -2.174 -6.915 1.00 91.25 182 ILE A CA 1
ATOM 1515 C C . ILE A 1 182 ? -0.749 -2.756 -6.328 1.00 91.25 182 ILE A C 1
ATOM 1517 O O . ILE A 1 182 ? -1.294 -3.721 -6.867 1.00 91.25 182 ILE A O 1
ATOM 1521 N N . LEU A 1 183 ? -1.233 -2.172 -5.232 1.00 92.38 183 LEU A N 1
ATOM 1522 C CA . LEU A 1 183 ? -2.416 -2.642 -4.512 1.00 92.38 183 LEU A CA 1
ATOM 1523 C C . LEU A 1 183 ? -3.641 -2.737 -5.434 1.00 92.38 183 LEU A C 1
ATOM 1525 O O . LEU A 1 183 ? -4.067 -1.746 -6.027 1.00 92.38 183 LEU A O 1
ATOM 1529 N N . TYR A 1 184 ? -4.239 -3.926 -5.526 1.00 88.81 184 TYR A N 1
ATOM 1530 C CA . TYR A 1 184 ? -5.458 -4.132 -6.304 1.00 88.81 184 TYR A CA 1
ATOM 1531 C C . TYR A 1 184 ? -6.269 -5.322 -5.786 1.00 88.81 184 TYR A C 1
ATOM 1533 O O . TYR A 1 184 ? -5.790 -6.455 -5.740 1.00 88.81 184 TYR A O 1
ATOM 1541 N N . PHE A 1 185 ? -7.540 -5.076 -5.454 1.00 82.94 185 PHE A N 1
ATOM 1542 C CA . PHE A 1 185 ? -8.436 -6.092 -4.887 1.00 82.94 185 PHE A CA 1
ATOM 1543 C C . PHE A 1 185 ? -9.431 -6.693 -5.890 1.00 82.94 185 PHE A C 1
ATOM 1545 O O . PHE A 1 185 ? -10.061 -7.708 -5.593 1.00 82.94 185 PHE A O 1
ATOM 1552 N N . GLY A 1 186 ? -9.572 -6.109 -7.082 1.00 85.56 186 GLY A N 1
ATOM 1553 C CA . GLY A 1 186 ? -10.549 -6.557 -8.077 1.00 85.56 186 GLY A CA 1
ATOM 1554 C C . GLY A 1 186 ? -10.217 -7.907 -8.725 1.00 85.56 186 GLY A C 1
ATOM 1555 O O . GLY A 1 186 ? -9.227 -8.575 -8.400 1.00 85.56 186 GLY A O 1
ATOM 1556 N N . LYS A 1 187 ? -11.075 -8.340 -9.652 1.00 90.00 187 LYS A N 1
ATOM 1557 C CA . LYS A 1 187 ? -10.894 -9.582 -10.415 1.00 90.00 187 LYS A CA 1
ATOM 1558 C C . LYS A 1 187 ? -10.122 -9.278 -11.700 1.00 90.00 187 LYS A C 1
ATOM 1560 O O . LYS A 1 187 ? -10.660 -8.643 -12.597 1.00 90.00 187 LYS A O 1
ATOM 1565 N N . HIS A 1 188 ? -8.873 -9.733 -11.778 1.00 90.88 188 HIS A N 1
ATOM 1566 C CA . HIS A 1 188 ? -8.042 -9.613 -12.975 1.00 90.88 188 HIS A CA 1
ATOM 1567 C C . HIS A 1 188 ? -7.083 -10.803 -13.083 1.00 90.88 188 HIS A C 1
ATOM 1569 O O . HIS A 1 188 ? -6.493 -11.202 -12.079 1.00 90.88 188 HIS A O 1
ATOM 1575 N N . GLY A 1 189 ? -6.884 -11.344 -14.289 1.00 89.81 189 GLY A N 1
ATOM 1576 C CA . GLY A 1 189 ? -6.070 -12.549 -14.528 1.00 89.81 189 GLY A CA 1
ATOM 1577 C C . GLY A 1 189 ? -4.551 -12.360 -14.394 1.00 89.81 189 GLY A C 1
ATOM 1578 O O . GLY A 1 189 ? -3.795 -13.321 -14.521 1.00 89.81 189 GLY A O 1
ATOM 1579 N N . ALA A 1 190 ? -4.092 -11.127 -14.171 1.00 91.62 190 ALA A N 1
ATOM 1580 C CA . ALA A 1 190 ? -2.691 -10.806 -13.870 1.00 91.62 190 ALA A CA 1
ATOM 1581 C C . ALA A 1 190 ? -2.442 -10.510 -12.379 1.00 91.62 190 ALA A C 1
ATOM 1583 O O . ALA A 1 190 ? -1.298 -10.299 -11.977 1.00 91.62 190 ALA A O 1
ATOM 1584 N N . LYS A 1 191 ? -3.494 -10.487 -11.548 1.00 92.94 191 LYS A N 1
ATOM 1585 C CA . LYS A 1 191 ? -3.368 -10.223 -10.111 1.00 92.94 191 LYS A CA 1
ATOM 1586 C C . LYS A 1 191 ? -2.530 -11.318 -9.445 1.00 92.94 191 LYS A C 1
ATOM 1588 O O . LYS A 1 191 ? -2.795 -12.499 -9.643 1.00 92.94 191 LYS A O 1
ATOM 1593 N N . GLN A 1 192 ? -1.555 -10.910 -8.644 1.00 93.62 192 GLN A N 1
ATOM 1594 C CA . GLN A 1 192 ? -0.671 -11.777 -7.877 1.00 93.62 192 GLN A CA 1
ATOM 1595 C C . GLN A 1 192 ? -1.046 -11.764 -6.395 1.00 93.62 192 GLN A C 1
ATOM 1597 O O . GLN A 1 192 ? -1.566 -10.771 -5.876 1.00 93.62 192 GLN A O 1
ATOM 1602 N N . HIS A 1 193 ? -0.744 -12.876 -5.730 1.00 92.00 193 HIS A N 1
ATOM 1603 C CA . HIS A 1 193 ? -0.735 -12.983 -4.279 1.00 92.00 193 HIS A CA 1
ATOM 1604 C C . HIS A 1 193 ? 0.678 -13.366 -3.830 1.00 92.00 193 HIS A C 1
ATOM 1606 O O . HIS A 1 193 ? 1.148 -14.451 -4.168 1.00 92.00 193 HIS A O 1
ATOM 1612 N N . ILE A 1 194 ? 1.362 -12.473 -3.115 1.00 87.94 194 ILE A N 1
ATOM 1613 C CA . ILE A 1 194 ? 2.744 -12.681 -2.659 1.00 87.94 194 ILE A CA 1
ATOM 1614 C C . ILE A 1 194 ? 2.772 -12.565 -1.141 1.00 87.94 194 ILE A C 1
ATOM 1616 O O . ILE A 1 194 ? 2.581 -11.480 -0.597 1.00 87.94 194 ILE A O 1
ATOM 1620 N N . GLN A 1 195 ? 3.003 -13.689 -0.466 1.00 86.06 195 GLN A N 1
ATOM 1621 C CA . GLN A 1 195 ? 3.132 -13.740 0.989 1.00 86.06 195 GLN A CA 1
ATOM 1622 C C . GLN A 1 195 ? 4.407 -13.021 1.457 1.00 86.06 195 GLN A C 1
ATOM 1624 O O . GLN A 1 195 ? 5.442 -13.102 0.798 1.00 86.06 195 GLN A O 1
ATOM 1629 N N . GLY A 1 196 ? 4.330 -12.316 2.590 1.00 80.56 196 GLY A N 1
ATOM 1630 C CA . GLY A 1 196 ? 5.480 -11.645 3.207 1.00 80.56 196 GLY A CA 1
ATOM 1631 C C . GLY A 1 196 ? 5.810 -10.256 2.648 1.00 80.56 196 GLY A C 1
ATOM 1632 O O . GLY A 1 196 ? 6.789 -9.653 3.074 1.00 80.56 196 GLY A O 1
ATOM 1633 N N . LYS A 1 197 ? 5.009 -9.720 1.718 1.00 79.38 197 LYS A N 1
ATOM 1634 C CA . LYS A 1 197 ? 5.113 -8.325 1.255 1.00 79.38 197 LYS A CA 1
ATOM 1635 C C . LYS A 1 197 ? 4.013 -7.483 1.916 1.00 79.38 197 LYS A C 1
ATOM 1637 O O . LYS A 1 197 ? 2.885 -7.959 1.980 1.00 79.38 197 LYS A O 1
ATOM 1642 N N . PRO A 1 198 ? 4.259 -6.217 2.310 1.00 84.56 198 PRO A N 1
ATOM 1643 C CA . PRO A 1 198 ? 3.228 -5.363 2.919 1.00 84.56 198 PRO A CA 1
ATOM 1644 C C . PRO A 1 198 ? 1.918 -5.315 2.111 1.00 84.56 198 PRO A C 1
ATOM 1646 O O . PRO A 1 198 ? 0.820 -5.378 2.665 1.00 84.56 198 PRO A O 1
ATOM 1649 N N . ILE A 1 199 ? 2.038 -5.289 0.778 1.00 86.38 199 ILE A N 1
ATOM 1650 C CA . ILE A 1 199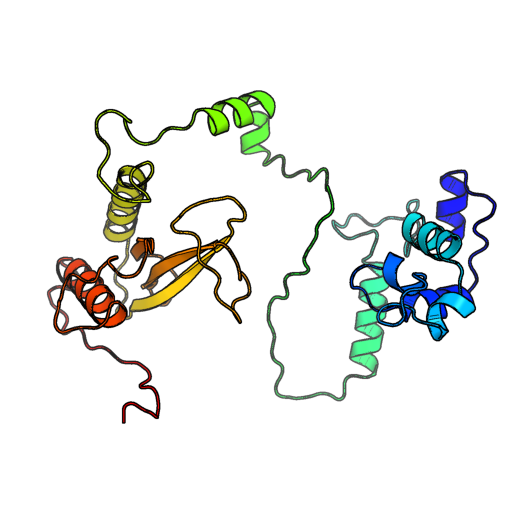 ? 0.927 -5.437 -0.164 1.00 86.38 199 ILE A CA 1
ATOM 1651 C C . ILE A 1 199 ? 0.904 -6.875 -0.690 1.00 86.38 199 ILE A C 1
ATOM 1653 O O . ILE A 1 199 ? 1.603 -7.221 -1.641 1.00 86.38 199 ILE A O 1
ATOM 1657 N N . HIS A 1 200 ? 0.056 -7.701 -0.083 1.00 88.19 200 HIS A N 1
ATOM 1658 C CA . HIS A 1 200 ? -0.059 -9.118 -0.429 1.00 88.19 200 HIS A CA 1
ATOM 1659 C C . HIS A 1 200 ? -0.857 -9.371 -1.717 1.00 88.19 200 HIS A C 1
ATOM 1661 O O . HIS A 1 200 ? -0.587 -10.349 -2.405 1.00 88.19 200 HIS A O 1
ATOM 1667 N N . PHE A 1 201 ? -1.821 -8.506 -2.063 1.00 90.19 201 PHE A N 1
ATOM 1668 C CA . PHE A 1 201 ? -2.685 -8.648 -3.244 1.00 90.19 201 PHE A CA 1
ATOM 1669 C C . PHE A 1 201 ? -2.544 -7.454 -4.183 1.00 90.19 201 PHE A C 1
ATOM 1671 O O . PHE A 1 201 ? -2.803 -6.311 -3.797 1.00 90.19 201 PHE A O 1
ATOM 1678 N N . GLY A 1 202 ? -2.183 -7.712 -5.437 1.00 94.19 202 GLY A N 1
ATOM 1679 C CA . GLY A 1 202 ? -1.997 -6.625 -6.387 1.00 94.19 202 GLY A CA 1
ATOM 1680 C C . GLY A 1 202 ? -1.385 -7.035 -7.714 1.00 94.19 202 GLY A C 1
ATOM 1681 O O . GLY A 1 202 ? -1.276 -8.218 -8.028 1.00 94.19 202 GLY A O 1
ATOM 1682 N N . TYR A 1 203 ? -0.978 -6.045 -8.500 1.00 94.12 203 TYR A N 1
ATOM 1683 C CA . TYR A 1 203 ? -0.148 -6.268 -9.677 1.00 94.12 203 TYR A CA 1
ATOM 1684 C C . TYR A 1 203 ? 1.318 -6.236 -9.271 1.00 94.12 203 TYR A C 1
ATOM 1686 O O . TYR A 1 203 ? 1.783 -5.251 -8.698 1.00 94.12 203 TYR A O 1
ATOM 1694 N N . LYS A 1 204 ? 2.038 -7.310 -9.586 1.00 92.75 204 LYS A N 1
ATOM 1695 C CA . LYS A 1 204 ? 3.494 -7.330 -9.481 1.00 92.75 204 LYS A CA 1
ATOM 1696 C C . LYS A 1 204 ? 4.076 -6.518 -10.637 1.00 92.75 204 LYS A C 1
ATOM 1698 O O . LYS A 1 204 ? 3.657 -6.683 -11.786 1.00 92.75 204 LYS A O 1
ATOM 1703 N N . VAL A 1 205 ? 5.044 -5.667 -10.340 1.00 92.25 205 VAL A N 1
ATOM 1704 C CA . VAL A 1 205 ? 5.759 -4.854 -11.323 1.00 92.25 205 VAL A CA 1
ATOM 1705 C C . VAL A 1 205 ? 7.257 -4.969 -11.069 1.00 92.25 205 VAL A C 1
ATOM 1707 O O . VAL A 1 205 ? 7.699 -4.906 -9.927 1.00 92.25 205 VAL A O 1
ATOM 1710 N N . TRP A 1 206 ? 8.029 -5.172 -12.129 1.00 91.50 206 TRP A N 1
ATOM 1711 C CA . TRP A 1 206 ? 9.482 -5.043 -12.091 1.00 91.50 206 TRP A CA 1
ATOM 1712 C C . TRP A 1 206 ? 9.832 -3.575 -12.250 1.00 91.50 206 TRP A C 1
ATOM 1714 O O . TRP A 1 206 ? 9.356 -2.937 -13.193 1.00 91.50 206 TRP A O 1
ATOM 1724 N N . CYS A 1 207 ? 10.644 -3.055 -11.343 1.00 91.81 207 CYS A N 1
ATOM 1725 C CA . CYS A 1 207 ? 11.042 -1.660 -11.292 1.00 91.81 207 CYS A CA 1
ATOM 1726 C C . CYS A 1 207 ? 12.555 -1.573 -11.401 1.00 91.81 207 CYS A C 1
ATOM 1728 O O . CYS A 1 207 ? 13.279 -2.114 -10.569 1.00 91.81 207 CYS A O 1
ATOM 1730 N N . LEU A 1 208 ? 13.012 -0.874 -12.430 1.00 89.56 208 LEU A N 1
ATOM 1731 C CA . LEU A 1 208 ? 14.389 -0.447 -12.561 1.00 89.56 208 LEU A CA 1
ATOM 1732 C C . LEU A 1 208 ? 14.477 0.994 -12.067 1.00 89.56 208 LEU A C 1
ATOM 1734 O O . LEU A 1 208 ? 13.876 1.887 -12.670 1.00 89.56 208 LEU A O 1
ATOM 1738 N N . CYS A 1 209 ? 15.242 1.213 -11.007 1.00 89.19 209 CYS A N 1
ATOM 1739 C CA . CYS A 1 209 ? 15.371 2.509 -10.359 1.00 89.19 209 CYS A CA 1
ATOM 1740 C C . CYS A 1 209 ? 16.830 2.962 -10.267 1.00 89.19 209 CYS A C 1
ATOM 1742 O O . CYS A 1 209 ? 17.752 2.145 -10.294 1.00 89.19 209 CYS A O 1
ATOM 1744 N N . THR A 1 210 ? 17.038 4.269 -10.130 1.00 86.62 210 THR A N 1
ATOM 1745 C CA . THR A 1 210 ? 18.330 4.838 -9.729 1.00 86.62 210 THR A CA 1
ATOM 1746 C C . THR A 1 210 ? 18.569 4.634 -8.229 1.00 86.62 210 THR A C 1
ATOM 1748 O O . THR A 1 210 ? 17.682 4.173 -7.503 1.00 86.62 210 THR A O 1
ATOM 1751 N N . GLN A 1 211 ? 19.758 4.995 -7.742 1.00 83.69 211 GLN A N 1
ATOM 1752 C CA . GLN A 1 211 ? 20.098 4.900 -6.323 1.00 83.69 211 GLN A CA 1
ATOM 1753 C C . GLN A 1 211 ? 19.227 5.811 -5.452 1.00 83.69 211 GLN A C 1
ATOM 1755 O O . GLN A 1 211 ? 18.897 5.453 -4.325 1.00 83.69 211 GLN A O 1
ATOM 1760 N N . LEU A 1 212 ? 18.814 6.960 -5.988 1.00 84.06 212 LEU A N 1
ATOM 1761 C CA . LEU A 1 212 ? 17.926 7.907 -5.308 1.00 84.06 212 LEU A CA 1
ATOM 1762 C C . LEU A 1 212 ? 16.432 7.555 -5.435 1.00 84.06 212 LEU A C 1
ATOM 1764 O O . LEU A 1 212 ? 15.574 8.342 -5.040 1.00 84.06 212 LEU A O 1
ATOM 1768 N N . GLY A 1 213 ? 16.098 6.386 -5.990 1.00 85.69 213 GLY A N 1
ATOM 1769 C CA . GLY A 1 213 ? 14.718 5.913 -6.103 1.00 85.69 213 GLY A CA 1
ATOM 1770 C C . GLY A 1 213 ? 13.946 6.460 -7.307 1.00 85.69 213 GLY A C 1
ATOM 1771 O O . GLY A 1 213 ? 12.732 6.269 -7.386 1.00 85.69 213 GLY A O 1
ATOM 1772 N N . TYR A 1 214 ? 14.613 7.107 -8.270 1.00 88.31 214 TYR A N 1
ATOM 1773 C CA . TYR A 1 214 ? 13.962 7.521 -9.513 1.00 88.31 214 TYR A CA 1
ATOM 1774 C C . TYR A 1 214 ? 13.640 6.298 -10.376 1.00 88.31 214 TYR A C 1
ATOM 1776 O O . TYR A 1 214 ? 14.535 5.522 -10.709 1.00 88.31 214 TYR A O 1
ATOM 1784 N N . LEU A 1 215 ? 12.377 6.132 -10.772 1.00 90.06 215 LEU A N 1
ATOM 1785 C CA . LEU A 1 215 ? 11.959 5.036 -11.645 1.00 90.06 215 LEU A CA 1
ATOM 1786 C C . LEU A 1 215 ? 12.414 5.308 -13.082 1.00 90.06 215 LEU A C 1
ATOM 1788 O O . LEU A 1 215 ? 11.941 6.250 -13.705 1.00 90.06 215 LEU A O 1
ATOM 1792 N N . ILE A 1 216 ? 13.293 4.459 -13.612 1.00 88.44 216 ILE A N 1
ATOM 1793 C CA . ILE A 1 216 ? 13.810 4.540 -14.984 1.00 88.44 216 ILE A CA 1
ATOM 1794 C C . ILE A 1 216 ? 12.862 3.815 -15.939 1.00 88.44 216 ILE A C 1
ATOM 1796 O O . ILE A 1 216 ? 12.499 4.328 -16.996 1.00 88.44 216 ILE A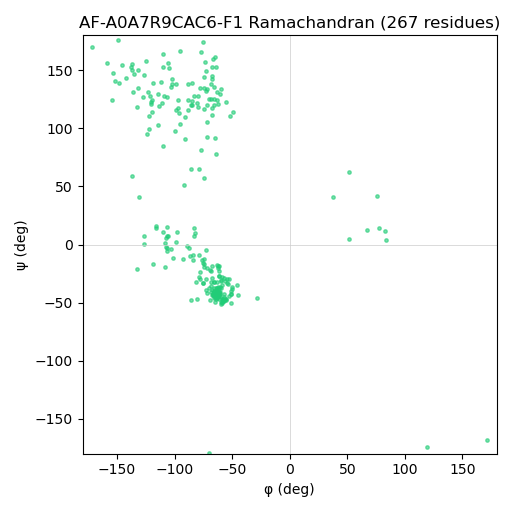 O 1
ATOM 1800 N N . GLN A 1 217 ? 12.463 2.599 -15.566 1.00 89.25 217 GLN A N 1
ATOM 1801 C CA . GLN A 1 217 ? 11.588 1.763 -16.374 1.00 89.25 217 GLN A CA 1
ATOM 1802 C C . GLN A 1 217 ? 10.813 0.790 -15.491 1.00 89.25 217 GLN A C 1
ATOM 1804 O O . GLN A 1 217 ? 11.327 0.286 -14.493 1.00 89.25 217 GLN A O 1
ATOM 1809 N N . SER A 1 218 ? 9.585 0.472 -15.901 1.00 91.44 218 SER A N 1
ATOM 1810 C CA . SER A 1 218 ? 8.801 -0.591 -15.276 1.00 91.44 218 SER A CA 1
ATOM 1811 C C . SER A 1 218 ? 8.180 -1.568 -16.274 1.00 91.44 218 SER A C 1
ATOM 1813 O O . SER A 1 218 ? 7.847 -1.222 -17.419 1.00 91.44 218 SER A O 1
ATOM 1815 N N . VAL A 1 219 ? 8.009 -2.811 -15.818 1.00 90.19 219 VAL A N 1
ATOM 1816 C CA . VAL A 1 219 ? 7.381 -3.903 -16.573 1.00 90.19 219 VAL A CA 1
ATOM 1817 C C . VAL A 1 219 ? 6.353 -4.604 -15.690 1.00 90.19 219 VAL A C 1
ATOM 1819 O O . VAL A 1 219 ? 6.686 -5.165 -14.647 1.00 90.19 219 VAL A O 1
ATOM 1822 N N . LEU A 1 220 ? 5.088 -4.574 -16.110 1.00 91.44 220 LEU A N 1
ATOM 1823 C CA . LEU A 1 220 ? 4.005 -5.264 -15.411 1.00 91.44 220 LEU A CA 1
ATOM 1824 C C . LEU A 1 220 ? 4.118 -6.772 -15.624 1.00 91.44 220 LEU A C 1
ATOM 1826 O O . LEU A 1 220 ? 4.262 -7.231 -16.754 1.00 91.44 220 LEU A O 1
ATOM 1830 N N . TYR A 1 221 ? 4.009 -7.541 -14.545 1.00 90.56 221 TYR A N 1
ATOM 1831 C CA . TYR A 1 221 ? 4.013 -8.995 -14.613 1.00 90.56 221 TYR A CA 1
ATOM 1832 C C . TYR A 1 221 ? 2.632 -9.526 -15.028 1.00 90.56 221 TYR A C 1
ATOM 1834 O O . TYR A 1 221 ? 1.644 -9.341 -14.316 1.00 90.56 221 TYR A O 1
ATOM 1842 N N . ALA A 1 222 ? 2.561 -10.220 -16.165 1.00 88.38 222 ALA A N 1
ATOM 1843 C CA . ALA A 1 222 ? 1.341 -10.796 -16.735 1.00 88.38 222 ALA A CA 1
ATOM 1844 C C . ALA A 1 222 ? 1.258 -12.337 -16.597 1.00 88.38 222 ALA A C 1
ATOM 1846 O O . ALA A 1 222 ? 0.322 -12.958 -17.105 1.00 88.38 222 ALA A O 1
ATOM 1847 N N . GLY A 1 223 ? 2.184 -12.974 -15.869 1.00 82.56 223 GLY A N 1
ATOM 1848 C CA . GLY A 1 223 ? 2.293 -14.435 -15.740 1.00 82.56 223 G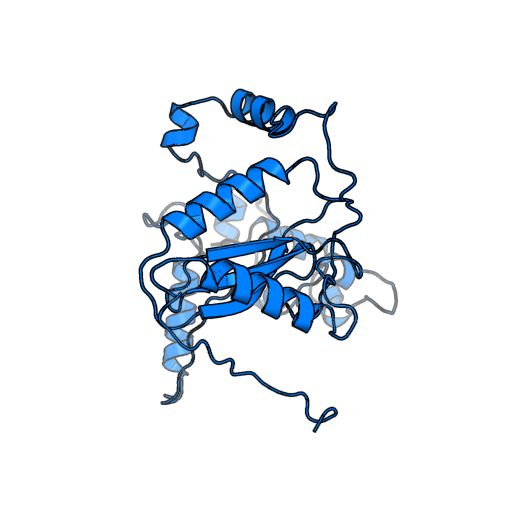LY A CA 1
ATOM 1849 C C . GLY A 1 223 ? 3.631 -14.983 -16.243 1.00 82.56 223 GLY A C 1
ATOM 1850 O O . GLY A 1 223 ? 4.530 -14.217 -16.585 1.00 82.56 223 GLY A O 1
ATOM 1851 N N . ALA A 1 224 ? 3.772 -16.310 -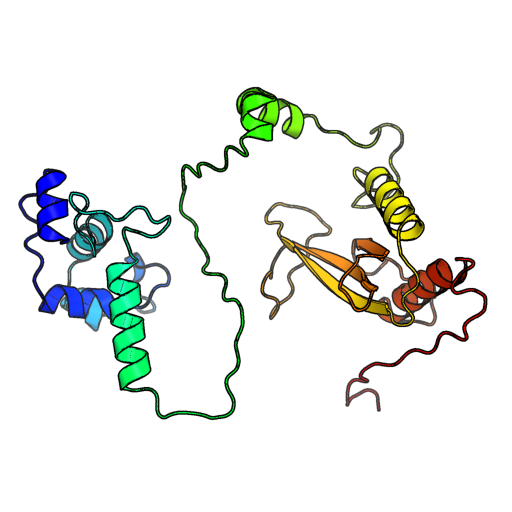16.282 1.00 73.75 224 ALA A N 1
ATOM 1852 C CA . ALA A 1 224 ? 5.050 -16.991 -16.528 1.00 73.75 224 ALA A CA 1
ATOM 1853 C C . ALA A 1 224 ? 5.699 -16.684 -17.891 1.00 73.75 224 ALA A C 1
ATOM 1855 O O . ALA A 1 224 ? 6.919 -16.719 -17.999 1.00 73.75 224 ALA A O 1
ATOM 1856 N N . SER A 1 225 ? 4.905 -16.335 -18.905 1.00 70.31 225 SER A N 1
ATOM 1857 C CA . SER A 1 225 ? 5.394 -15.927 -20.228 1.00 70.31 225 SER A CA 1
ATOM 1858 C C . SER A 1 225 ? 5.893 -14.477 -20.287 1.00 70.31 225 SER A C 1
ATOM 1860 O O . SER A 1 225 ? 6.475 -14.064 -21.284 1.00 70.31 225 SER A O 1
ATOM 1862 N N . THR A 1 226 ? 5.682 -13.679 -19.236 1.00 70.75 226 THR A N 1
ATOM 1863 C CA . THR A 1 226 ? 6.019 -12.248 -19.258 1.00 70.75 226 THR A CA 1
ATOM 1864 C C . THR A 1 226 ? 7.521 -12.042 -19.217 1.00 70.75 226 THR A C 1
ATOM 1866 O O . THR A 1 226 ? 8.157 -12.412 -18.232 1.00 70.75 226 THR A O 1
ATOM 1869 N N . GLY A 1 227 ? 8.072 -11.389 -20.240 1.00 63.09 227 GLY A N 1
ATOM 1870 C CA . GLY A 1 227 ? 9.479 -10.992 -20.252 1.00 63.09 227 GLY A CA 1
ATOM 1871 C C . GLY A 1 227 ? 10.454 -12.167 -20.306 1.00 63.09 227 GLY A C 1
ATOM 1872 O O . GLY A 1 227 ? 11.643 -11.957 -20.096 1.00 63.09 227 GLY A O 1
ATOM 1873 N N . ASN A 1 228 ? 9.986 -13.391 -20.595 1.00 71.75 228 ASN A N 1
ATOM 1874 C CA . ASN A 1 228 ? 10.874 -14.514 -20.879 1.00 71.75 228 ASN A CA 1
ATOM 1875 C C . ASN A 1 228 ? 11.270 -14.530 -22.359 1.00 71.75 228 ASN A C 1
ATOM 1877 O O . ASN A 1 228 ? 10.868 -15.401 -23.125 1.00 71.75 228 ASN A O 1
ATOM 1881 N N . THR A 1 229 ? 12.001 -13.499 -22.766 1.00 72.06 229 THR A N 1
ATOM 1882 C CA . THR A 1 229 ? 12.455 -13.293 -24.146 1.00 72.06 229 THR A CA 1
ATOM 1883 C C . THR A 1 229 ? 13.745 -14.047 -24.468 1.00 72.06 229 THR A C 1
ATOM 1885 O O . THR A 1 229 ? 14.130 -14.108 -25.631 1.00 72.06 229 THR A O 1
ATOM 1888 N N . ILE A 1 230 ? 14.395 -14.630 -23.454 1.00 78.19 230 ILE A N 1
ATOM 1889 C CA . ILE A 1 230 ? 15.662 -15.359 -23.561 1.00 78.19 230 ILE A CA 1
ATOM 1890 C C . ILE A 1 230 ? 15.430 -16.781 -23.022 1.00 78.19 230 ILE A C 1
ATOM 1892 O O . ILE A 1 230 ? 15.385 -16.955 -21.803 1.00 78.19 230 ILE A O 1
ATOM 1896 N N . PRO A 1 231 ? 15.227 -17.790 -23.893 1.00 78.12 231 PRO A N 1
ATOM 1897 C CA . PRO A 1 231 ? 14.842 -19.148 -23.491 1.00 78.12 231 PRO A CA 1
ATOM 1898 C C . PRO A 1 231 ? 15.806 -19.827 -22.512 1.00 78.12 231 PRO A C 1
ATOM 1900 O O . PRO A 1 231 ? 15.388 -20.663 -21.713 1.00 78.12 231 PRO A O 1
ATOM 1903 N N . GLU A 1 232 ? 17.089 -19.468 -22.563 1.00 81.88 232 GLU A N 1
ATOM 1904 C CA . GLU A 1 232 ? 18.148 -20.032 -21.726 1.00 81.88 232 GLU A CA 1
ATOM 1905 C C . GLU A 1 232 ? 18.121 -19.494 -20.287 1.00 81.88 232 GLU A C 1
ATOM 1907 O O . GLU A 1 232 ? 18.786 -20.036 -19.402 1.00 81.88 232 GLU A O 1
ATOM 1912 N N . LEU A 1 233 ? 17.363 -18.422 -20.032 1.00 80.19 233 LEU A N 1
ATOM 1913 C CA . LEU A 1 233 ? 17.287 -17.762 -18.736 1.00 80.19 233 LEU A CA 1
ATOM 1914 C C . LEU A 1 233 ? 15.925 -17.980 -18.067 1.00 80.19 233 LEU A C 1
ATOM 1916 O O . LEU A 1 233 ? 14.880 -18.151 -18.689 1.00 80.19 233 LEU A O 1
ATOM 1920 N N . SER A 1 234 ? 15.926 -17.932 -16.732 1.00 82.19 234 SER A N 1
ATOM 1921 C CA . SER A 1 234 ? 14.674 -17.797 -15.980 1.00 82.19 234 SER A CA 1
ATOM 1922 C C . SER A 1 234 ? 14.032 -16.431 -16.246 1.00 82.19 234 SER A C 1
ATOM 1924 O O . SER A 1 234 ? 14.739 -15.480 -16.569 1.00 82.19 234 SER A O 1
ATOM 1926 N N . VAL A 1 235 ? 12.726 -16.291 -15.989 1.00 80.69 235 VAL A N 1
ATOM 1927 C CA . VAL A 1 235 ? 11.982 -15.020 -16.136 1.00 80.69 235 VAL A CA 1
ATOM 1928 C C . VAL A 1 235 ? 12.733 -13.819 -15.541 1.00 80.69 235 VAL A C 1
ATOM 1930 O O . VAL A 1 235 ? 12.813 -12.770 -16.172 1.00 80.69 235 VAL A O 1
ATOM 1933 N N . GLY A 1 236 ? 13.317 -13.976 -14.347 1.00 79.88 236 GLY A N 1
ATOM 1934 C CA . GLY A 1 236 ? 14.106 -12.914 -13.718 1.00 79.88 236 GLY A CA 1
ATOM 1935 C C . GLY A 1 236 ? 15.363 -12.557 -14.518 1.00 79.88 236 GLY A C 1
ATOM 1936 O O . GLY A 1 236 ? 15.633 -11.383 -14.736 1.00 79.88 236 GLY A O 1
ATOM 1937 N N . GLY A 1 237 ? 16.097 -13.556 -15.015 1.00 80.69 237 GLY A N 1
ATOM 1938 C CA . GLY A 1 237 ? 17.294 -13.346 -15.837 1.00 80.69 237 GLY A CA 1
ATOM 1939 C C . GLY A 1 237 ? 16.984 -12.694 -17.188 1.00 80.69 237 GLY A C 1
ATOM 1940 O O . GLY A 1 237 ? 17.688 -11.770 -17.599 1.00 80.69 237 GLY A O 1
ATOM 1941 N N . SER A 1 238 ? 15.897 -13.113 -17.836 1.00 83.88 238 SER A N 1
ATOM 1942 C CA . SER A 1 238 ? 15.430 -12.533 -19.099 1.00 83.88 238 SER A CA 1
ATOM 1943 C C . SER A 1 238 ? 15.044 -11.061 -18.927 1.00 83.88 238 SER A C 1
ATOM 1945 O O . SER A 1 238 ? 15.525 -10.207 -19.671 1.00 83.88 238 SER A O 1
ATOM 1947 N N . ILE A 1 239 ? 14.286 -10.733 -17.871 1.00 84.19 239 ILE A N 1
ATOM 1948 C CA . ILE A 1 239 ? 13.887 -9.349 -17.565 1.00 84.19 239 ILE A CA 1
ATOM 1949 C C . ILE A 1 239 ? 15.089 -8.470 -17.205 1.00 84.19 239 ILE A C 1
ATOM 1951 O O . ILE A 1 239 ? 15.189 -7.352 -17.712 1.00 84.19 239 ILE A O 1
ATOM 1955 N N . VAL A 1 240 ? 16.017 -8.958 -16.371 1.00 81.69 240 VAL A N 1
ATOM 1956 C CA . VAL A 1 240 ? 17.258 -8.230 -16.038 1.00 81.69 240 VAL A CA 1
ATOM 1957 C C . VAL A 1 240 ? 18.014 -7.869 -17.312 1.00 81.69 240 VAL A C 1
ATOM 1959 O O . VAL A 1 240 ? 18.419 -6.721 -17.494 1.00 81.69 240 VAL A O 1
ATOM 1962 N N . THR A 1 241 ? 18.176 -8.839 -18.211 1.00 79.25 241 THR A N 1
ATOM 1963 C CA . THR A 1 241 ? 18.915 -8.652 -19.461 1.00 79.25 241 THR A CA 1
ATOM 1964 C C . THR A 1 241 ? 18.215 -7.659 -20.383 1.00 79.25 241 THR A C 1
ATOM 1966 O O . THR A 1 241 ? 18.862 -6.757 -20.916 1.00 79.25 241 THR A O 1
ATOM 1969 N N . GLU A 1 242 ? 16.894 -7.762 -20.536 1.00 82.19 242 GLU A N 1
ATOM 1970 C CA . GLU A 1 242 ? 16.120 -6.843 -21.373 1.00 82.19 242 GLU A CA 1
ATOM 1971 C C . GLU A 1 242 ? 16.207 -5.395 -20.864 1.00 82.19 242 GLU A C 1
ATOM 1973 O O . GLU A 1 242 ? 16.463 -4.467 -21.638 1.00 82.19 242 GLU A O 1
ATOM 1978 N N . LEU A 1 243 ? 16.030 -5.198 -19.555 1.00 80.62 243 LEU A N 1
ATOM 1979 C CA . LEU A 1 243 ? 16.089 -3.878 -18.931 1.00 80.62 243 LEU A CA 1
ATOM 1980 C C . LEU A 1 243 ? 17.496 -3.283 -19.015 1.00 80.62 243 LEU A C 1
ATOM 1982 O O . LEU A 1 243 ? 17.640 -2.123 -19.399 1.00 80.62 243 LEU A O 1
ATOM 1986 N N . ARG A 1 244 ? 18.539 -4.087 -18.769 1.00 76.75 244 ARG A N 1
ATOM 1987 C CA . ARG A 1 244 ? 19.940 -3.679 -18.952 1.00 76.75 244 ARG A CA 1
ATOM 1988 C C . ARG A 1 244 ? 20.212 -3.221 -20.383 1.00 76.75 244 ARG A C 1
ATOM 1990 O O . ARG A 1 244 ? 20.790 -2.152 -20.584 1.00 76.75 244 ARG A O 1
ATOM 1997 N N . ASN A 1 245 ? 19.795 -4.006 -21.376 1.00 76.44 245 ASN A N 1
ATOM 1998 C CA . ASN A 1 245 ? 20.047 -3.695 -22.781 1.00 76.44 245 ASN A CA 1
ATOM 1999 C C . ASN A 1 245 ? 19.386 -2.370 -23.183 1.00 76.44 245 ASN A C 1
ATOM 2001 O O . ASN A 1 245 ? 20.020 -1.548 -23.841 1.00 76.44 245 ASN A O 1
ATOM 2005 N N . LYS A 1 246 ? 18.161 -2.102 -22.716 1.00 73.00 246 LYS A N 1
ATOM 2006 C CA . LYS A 1 246 ? 17.472 -0.827 -22.972 1.00 73.00 246 LYS A CA 1
ATOM 2007 C C . LYS A 1 246 ? 18.198 0.379 -22.371 1.00 73.00 246 LYS A C 1
ATOM 2009 O O . LYS A 1 246 ? 18.327 1.391 -23.055 1.00 73.00 246 LYS A O 1
ATOM 2014 N N . ILE A 1 247 ? 18.741 0.267 -21.156 1.00 70.75 247 ILE A N 1
ATOM 2015 C CA . ILE A 1 247 ? 19.566 1.333 -20.554 1.00 70.75 247 ILE A CA 1
ATOM 2016 C C . ILE A 1 247 ? 20.848 1.552 -21.359 1.00 70.75 247 ILE A C 1
ATOM 2018 O O . ILE A 1 247 ? 21.236 2.693 -21.597 1.00 70.75 247 ILE A O 1
ATOM 2022 N N . SER A 1 248 ? 21.501 0.474 -21.806 1.00 64.19 248 SER A N 1
ATOM 2023 C CA . SER A 1 248 ? 22.781 0.558 -22.525 1.00 64.19 248 SER A CA 1
ATOM 2024 C C . SER A 1 248 ? 22.694 1.319 -23.854 1.00 64.19 248 SER A C 1
ATOM 2026 O O . SER A 1 248 ? 23.707 1.800 -24.353 1.00 64.19 248 SER A O 1
ATOM 2028 N N . LEU A 1 249 ? 21.489 1.485 -24.414 1.00 61.81 249 LEU A N 1
ATOM 2029 C CA . LEU A 1 249 ? 21.250 2.282 -25.620 1.00 61.81 249 LEU A CA 1
ATOM 2030 C C . LEU A 1 249 ? 21.313 3.797 -25.365 1.00 61.81 249 LEU A C 1
ATOM 2032 O O . LEU A 1 249 ? 21.477 4.563 -26.319 1.00 61.81 249 LEU A O 1
ATOM 2036 N N . LEU A 1 250 ? 21.225 4.243 -24.109 1.00 61.31 250 LEU A N 1
ATOM 2037 C CA . LEU A 1 250 ? 21.368 5.649 -23.749 1.00 61.31 250 LEU A CA 1
ATOM 2038 C C . LEU A 1 250 ? 22.822 6.104 -23.882 1.00 61.31 250 LEU A C 1
ATOM 2040 O O . LEU A 1 250 ? 23.745 5.461 -23.385 1.00 61.31 250 LEU A O 1
ATOM 2044 N N . SER A 1 251 ? 23.026 7.266 -24.505 1.00 54.81 251 SER A N 1
ATOM 2045 C CA . SER A 1 251 ? 24.354 7.839 -24.774 1.00 54.81 251 SER A CA 1
ATOM 2046 C C . SER A 1 251 ? 25.235 7.972 -23.526 1.00 54.81 251 SER A C 1
ATOM 2048 O O . SER A 1 251 ? 26.438 7.754 -23.614 1.00 54.81 251 SER A O 1
ATOM 2050 N N . HIS A 1 252 ? 24.641 8.248 -22.361 1.00 59.78 252 HIS A N 1
ATOM 2051 C CA . HIS A 1 252 ? 25.342 8.342 -21.072 1.00 59.78 252 HIS A CA 1
ATOM 2052 C C . HIS A 1 252 ? 25.815 6.993 -20.496 1.00 59.78 252 HIS A C 1
ATOM 2054 O O . HIS A 1 252 ? 26.701 6.978 -19.640 1.00 59.78 252 HIS A O 1
ATOM 2060 N N . PHE A 1 253 ? 25.236 5.873 -20.944 1.00 57.72 253 PHE A N 1
ATOM 2061 C CA . PHE A 1 253 ? 25.573 4.521 -20.483 1.00 57.72 253 PHE A CA 1
ATOM 2062 C C . PHE A 1 253 ? 26.343 3.703 -21.528 1.00 57.72 253 PHE A C 1
ATOM 2064 O O . PHE A 1 253 ? 27.045 2.771 -21.148 1.00 57.72 253 PHE A O 1
ATOM 2071 N N . LYS A 1 254 ? 26.293 4.080 -22.816 1.00 56.72 254 LYS A N 1
ATOM 2072 C CA . LYS A 1 254 ? 27.041 3.426 -23.910 1.00 56.72 254 LYS A CA 1
ATOM 2073 C C . LYS A 1 254 ? 28.549 3.334 -23.674 1.00 56.72 254 LYS A C 1
ATOM 2075 O O . LYS A 1 254 ? 29.183 2.413 -24.172 1.00 56.72 254 LYS A O 1
ATOM 2080 N N . THR A 1 255 ? 29.126 4.285 -22.943 1.00 52.53 255 THR A N 1
ATOM 2081 C CA . THR A 1 255 ? 30.566 4.332 -22.646 1.00 52.53 255 THR A CA 1
ATOM 2082 C C . THR A 1 255 ? 30.949 3.578 -21.371 1.00 52.53 255 THR A C 1
ATOM 2084 O O . THR A 1 255 ? 32.129 3.532 -21.027 1.00 52.53 255 THR A O 1
ATOM 2087 N N . LYS A 1 256 ? 29.982 2.994 -20.648 1.00 58.88 256 LYS A N 1
ATOM 2088 C CA . LYS A 1 256 ? 30.203 2.359 -19.344 1.00 58.88 256 LYS A CA 1
ATOM 2089 C C . LYS A 1 256 ? 30.070 0.836 -19.439 1.00 58.88 256 LYS A C 1
ATOM 2091 O O . LYS A 1 256 ? 29.049 0.317 -19.882 1.00 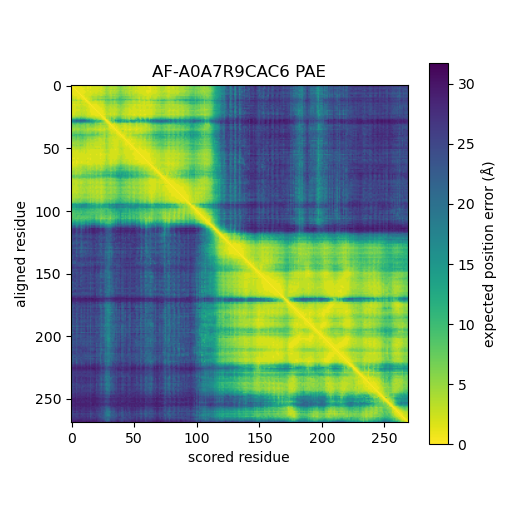58.88 256 LYS A O 1
ATOM 2096 N N . ASN A 1 257 ? 31.077 0.111 -18.948 1.00 66.38 257 ASN A N 1
ATOM 2097 C CA . ASN A 1 257 ? 31.015 -1.344 -18.775 1.00 66.38 257 ASN A CA 1
ATOM 2098 C C . ASN A 1 257 ? 30.074 -1.694 -17.611 1.00 66.38 257 ASN A C 1
ATOM 2100 O O . ASN A 1 257 ? 30.492 -1.733 -16.457 1.00 66.38 257 ASN A O 1
ATOM 2104 N N . LEU A 1 258 ? 28.793 -1.928 -17.909 1.00 67.75 258 LEU A N 1
ATOM 2105 C CA . LEU A 1 258 ? 27.793 -2.303 -16.907 1.00 67.75 258 LEU A CA 1
ATOM 2106 C C . LEU A 1 258 ? 28.083 -3.699 -16.337 1.00 67.75 258 LEU A C 1
ATOM 2108 O O . LEU A 1 258 ? 27.988 -4.691 -17.066 1.00 67.75 258 LEU A O 1
ATOM 2112 N N . THR A 1 259 ? 28.355 -3.775 -15.038 1.00 71.62 259 THR A N 1
ATOM 2113 C CA . THR A 1 259 ? 28.476 -5.017 -14.261 1.00 71.62 259 THR A CA 1
ATOM 2114 C C . THR A 1 259 ? 27.248 -5.213 -13.367 1.00 71.62 259 THR A C 1
ATOM 2116 O O . THR A 1 259 ? 26.530 -4.262 -13.064 1.00 71.62 259 THR A O 1
ATOM 2119 N N . GLY A 1 260 ? 26.959 -6.461 -12.987 1.00 74.56 260 GLY A N 1
ATOM 2120 C CA . GLY A 1 260 ? 25.832 -6.808 -12.119 1.00 74.56 260 GLY A CA 1
ATOM 2121 C C . GLY A 1 260 ? 26.311 -7.471 -10.833 1.00 74.56 260 GLY A C 1
ATOM 2122 O O . GLY A 1 260 ? 27.211 -8.306 -10.871 1.00 74.56 260 GLY A O 1
ATOM 2123 N N . MET A 1 261 ? 25.698 -7.112 -9.708 1.00 79.62 261 MET A N 1
ATOM 2124 C CA . MET A 1 261 ? 25.901 -7.758 -8.410 1.00 79.62 261 MET A CA 1
ATOM 2125 C C . MET A 1 261 ? 24.544 -8.170 -7.843 1.00 79.62 261 MET A C 1
ATOM 2127 O O . MET A 1 261 ? 23.546 -7.484 -8.059 1.00 79.62 261 MET A O 1
ATOM 2131 N N . GLY A 1 262 ? 24.497 -9.287 -7.123 1.00 81.50 262 GLY A N 1
ATOM 2132 C CA . GLY A 1 262 ? 23.262 -9.791 -6.536 1.00 81.50 262 GLY A CA 1
ATOM 2133 C C . GLY A 1 262 ? 23.508 -10.967 -5.605 1.00 81.50 262 GLY A C 1
ATOM 2134 O O . GLY A 1 262 ? 24.607 -11.518 -5.544 1.00 81.50 262 GLY A O 1
ATOM 2135 N N . THR A 1 263 ? 22.472 -11.347 -4.868 1.00 80.06 263 THR A N 1
ATOM 2136 C CA . THR A 1 263 ? 22.517 -12.508 -3.984 1.00 80.06 263 THR A CA 1
ATOM 2137 C C . THR A 1 263 ? 22.200 -13.780 -4.763 1.00 80.06 263 THR A C 1
ATOM 2139 O O . THR A 1 263 ? 21.300 -13.822 -5.605 1.00 80.06 263 THR A O 1
ATOM 2142 N N . VAL A 1 264 ? 22.943 -14.847 -4.472 1.00 81.31 264 VAL A N 1
ATOM 2143 C CA . VAL A 1 264 ? 22.669 -16.189 -4.992 1.00 81.31 264 VAL A CA 1
ATOM 2144 C 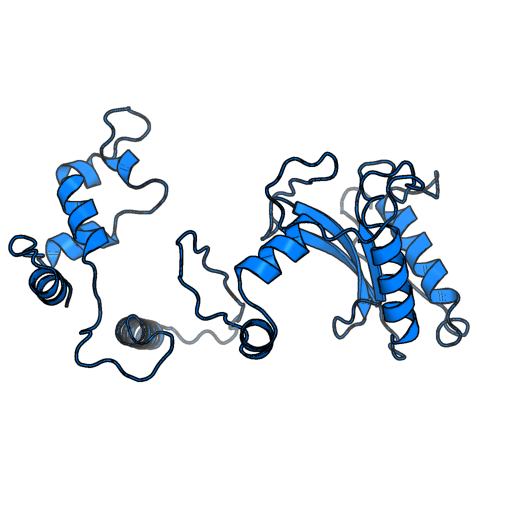C . VAL A 1 264 ? 22.024 -16.991 -3.873 1.00 81.31 264 VAL A C 1
ATOM 2146 O O . VAL A 1 264 ? 22.448 -16.924 -2.722 1.00 81.31 264 VAL A O 1
ATOM 2149 N N . ARG A 1 265 ? 20.957 -17.730 -4.187 1.00 80.19 265 ARG A N 1
ATOM 2150 C CA . ARG A 1 265 ? 20.334 -18.615 -3.197 1.00 80.19 265 ARG A CA 1
ATOM 2151 C C . ARG A 1 265 ? 21.319 -19.724 -2.835 1.00 80.19 265 ARG A C 1
ATOM 2153 O O . ARG A 1 265 ? 21.871 -20.339 -3.739 1.00 80.19 265 ARG A O 1
ATOM 2160 N N . ASN A 1 266 ? 21.452 -20.036 -1.547 1.00 83.56 266 ASN A N 1
ATOM 2161 C CA . ASN A 1 266 ? 22.381 -21.067 -1.060 1.00 83.56 266 ASN A CA 1
ATOM 2162 C C . ASN A 1 266 ? 22.215 -22.428 -1.753 1.00 83.56 266 ASN A C 1
ATOM 2164 O O . ASN A 1 266 ? 23.180 -23.159 -1.894 1.00 83.56 266 ASN A O 1
ATOM 2168 N N . ASN A 1 267 ? 21.008 -22.764 -2.215 1.00 83.44 267 ASN A N 1
ATOM 2169 C CA . ASN A 1 267 ? 20.733 -24.012 -2.930 1.00 83.44 267 ASN A CA 1
ATOM 2170 C C . ASN A 1 267 ? 21.086 -23.983 -4.433 1.00 83.44 267 ASN A C 1
ATOM 2172 O O . ASN A 1 267 ? 20.645 -24.858 -5.175 1.00 83.44 267 ASN A O 1
ATOM 2176 N N . ARG A 1 268 ? 21.785 -22.945 -4.898 1.00 73.00 268 ARG A N 1
ATOM 2177 C CA . ARG A 1 268 ? 22.271 -22.774 -6.277 1.00 73.00 268 ARG A CA 1
ATOM 2178 C C . ARG A 1 268 ? 23.780 -22.499 -6.340 1.00 73.00 268 ARG A C 1
ATOM 2180 O O . ARG A 1 268 ? 24.264 -22.142 -7.411 1.00 73.00 268 ARG A O 1
ATOM 2187 N N . ILE A 1 269 ? 24.462 -22.597 -5.199 1.00 57.78 269 ILE A N 1
ATOM 2188 C CA . ILE A 1 269 ? 25.923 -22.550 -5.067 1.00 57.78 269 ILE A CA 1
ATOM 2189 C C . ILE A 1 269 ? 26.432 -23.989 -5.078 1.00 57.78 269 ILE A C 1
ATOM 2191 O O . ILE A 1 269 ? 25.740 -24.840 -4.473 1.00 57.78 269 ILE A O 1
#

Secondary structure (DSSP, 8-state):
-HHHHHHHTT-------HHHHHHHHHS--S-GGGGG--STTT--HHHHHHS-HHHHHHHHHH--SS-GGG--S-TTTTTHHHHHHHHHHHHHT----SS----PPP----S--------HHHHHH--HHHHHHHHHH--SS-GGG--SSTTHHHHHHHHHHHHHHHHH----S-EEEEEEEEE--S--TT-EE-TTSSS-EEEEEEEEEETT--EEEEEE--STTTT---TTS-HHHHHHHHHHHHHHTSTTTTTS------PPPGGG-

Nearest PDB structures (foldseek):
  6x68-assembly1_C  TM=8.297E-01  e=5.942E-05  Trichoplusia ni
  2br2-assembly1_A  TM=3.350E-01  e=2.541E+00  Saccharolobus solfataricus

InterPro domains:
  IPR029526 PiggyBac transposable element-derived protein [PF13843] (1-115)
  IPR029526 PiggyBac transposable element-derived protein [PF13843] (121-244)
  IPR052638 PiggyBac transposable element-derived [PTHR47055] (121-246)

Solvent-accessible surface area (backbone atoms only — not comparable to full-atom values): 16855 Å² total; per-residue (Å²): 77,29,55,60,49,24,44,77,70,75,40,82,80,69,78,73,48,73,68,58,50,55,58,58,72,66,59,76,84,81,66,68,73,39,36,65,36,87,51,88,92,48,42,32,67,74,54,42,73,73,44,51,70,66,57,53,53,50,47,68,74,36,68,38,76,42,55,84,92,72,60,59,100,51,99,53,38,65,49,45,66,54,52,50,55,50,49,55,51,48,59,74,71,52,89,72,77,89,83,77,86,85,82,90,81,85,78,92,78,88,73,88,72,87,62,84,72,58,48,64,70,56,54,72,72,43,53,71,68,56,52,54,53,48,66,74,68,70,68,73,52,58,85,94,72,56,62,101,51,96,54,30,68,46,45,63,51,52,50,56,48,33,54,48,29,49,72,68,56,74,92,67,93,53,72,47,78,50,77,47,63,46,79,47,87,76,94,55,94,43,58,41,79,44,87,97,43,99,57,37,44,11,39,43,28,40,38,34,21,38,84,88,65,49,64,36,40,73,46,76,45,58,54,86,76,44,54,45,83,36,87,95,41,55,44,66,53,18,39,53,50,53,55,50,54,61,52,43,70,36,80,90,36,58,83,52,89,84,80,87,86,81,87,76,59,78,92,78,108

Organism: Timema cristinae (NCBI:txid61476)

Mean predicted aligned error: 15.17 Å

Radius of gyration: 26.89 Å; Cα contacts (8 Å, |Δi|>4): 237; chains: 1; bounding box: 59×48×68 Å